Protein AF-A0A661ZAQ2-F1 (afdb_monomer)

Foldseek 3Di:
DDAPLADADPLLLVVLVVVPPDDLVVVLVVLCVQQQENHLDPDPVSSVSSSVPSVVPDDDDDRDDPVLQLPDDDDLVRLLVVLVVCVVVVDAFQEEEELAQQLNSNVLSNVVRHLNHAEYEAEHQRVNSLNNNSNSSSVSSSVDPRPHHHNYYHDNDDSVPDDCVVVCVVQVPGGYDYDYDDRDDDLVRSVVVVHPPHPPQDQPVPDDDPCSVVVD

Mean predicted aligned error: 7.52 Å

Radius of gyration: 20.19 Å; Cα contacts (8 Å, |Δi|>4): 307; chains: 1; bounding box: 63×41×48 Å

Nearest PDB structures (foldseek):
  2as0-assembly1_B  TM=7.185E-01  e=8.251E-03  Pyrococcus horikoshii
  5fhr-assembly1_B  TM=3.679E-01  e=6.938E-03  Rattus norvegicus
  7cvu-assembly1_A  TM=4.734E-01  e=3.495E-02  Niastella koreensis GR20-10
  6aw8-assembly1_A  TM=3.302E-01  e=1.470E-02  Nannospalax galili
  1kr5-assembly1_A  TM=4.399E-01  e=6.988E-02  Homo sapiens

pLDDT: mean 88.59, std 12.06, range [45.41, 98.62]

Structure (mmCIF, N/CA/C/O backbone):
data_AF-A0A661ZAQ2-F1
#
_entry.id   AF-A0A661ZAQ2-F1
#
loop_
_atom_site.group_PDB
_atom_site.id
_atom_site.type_symbol
_atom_site.label_atom_id
_atom_site.label_alt_id
_atom_site.label_comp_id
_atom_site.label_asym_id
_atom_site.label_entity_id
_atom_site.label_seq_id
_atom_site.pdbx_PDB_ins_code
_atom_site.Cartn_x
_atom_site.Cartn_y
_atom_site.Cartn_z
_atom_site.occupancy
_atom_site.B_iso_or_equiv
_atom_site.auth_seq_id
_atom_site.auth_comp_id
_atom_site.auth_asym_id
_atom_site.auth_atom_id
_atom_site.pdbx_PDB_model_num
ATOM 1 N N . MET A 1 1 ? 1.158 17.139 10.007 1.00 76.44 1 MET A N 1
ATOM 2 C CA . MET A 1 1 ? 1.841 16.496 11.151 1.00 76.44 1 MET A CA 1
ATOM 3 C C . MET A 1 1 ? 2.525 15.246 10.635 1.00 76.44 1 MET A C 1
ATOM 5 O O . MET A 1 1 ? 2.037 14.676 9.662 1.00 76.44 1 MET A O 1
ATOM 9 N N . LYS A 1 2 ? 3.618 14.832 11.275 1.00 80.38 2 LYS A N 1
ATOM 10 C CA . LYS A 1 2 ? 4.181 13.499 11.080 1.00 80.38 2 LYS A CA 1
ATOM 11 C C . LYS A 1 2 ? 4.133 12.692 12.367 1.00 80.38 2 LYS A C 1
ATOM 13 O O . LYS A 1 2 ? 4.267 13.265 13.445 1.00 80.38 2 LYS A O 1
ATOM 18 N N . VAL A 1 3 ? 3.956 11.387 12.222 1.00 84.19 3 VAL A N 1
ATOM 19 C CA . VAL A 1 3 ? 4.063 10.378 13.283 1.00 84.19 3 VAL A CA 1
ATOM 20 C C . VAL A 1 3 ? 4.838 9.210 12.681 1.00 84.19 3 VAL A C 1
ATOM 22 O O . VAL A 1 3 ? 4.570 8.859 11.535 1.00 84.19 3 VAL A O 1
ATOM 25 N N . PHE A 1 4 ? 5.819 8.650 13.394 1.00 86.50 4 PHE A N 1
ATOM 26 C CA . PHE A 1 4 ? 6.745 7.644 12.841 1.00 86.50 4 PHE A CA 1
ATOM 27 C C . PHE A 1 4 ? 7.460 8.091 11.555 1.00 86.50 4 PHE A C 1
ATOM 29 O O . PHE A 1 4 ? 7.595 7.312 10.615 1.00 86.50 4 PHE A O 1
ATOM 36 N N . GLU A 1 5 ? 7.824 9.375 11.467 1.00 86.50 5 GLU A N 1
ATOM 37 C CA . GLU A 1 5 ? 8.375 10.006 10.250 1.00 86.50 5 GLU A CA 1
ATOM 38 C C . GLU A 1 5 ? 7.428 9.996 9.028 1.00 86.50 5 GLU A C 1
ATOM 40 O O . GLU A 1 5 ? 7.776 10.531 7.976 1.00 86.50 5 GLU A O 1
ATOM 45 N N . ALA A 1 6 ? 6.205 9.483 9.178 1.00 86.62 6 ALA A N 1
ATOM 46 C CA . ALA A 1 6 ? 5.206 9.341 8.130 1.00 86.62 6 ALA A CA 1
ATOM 47 C C . ALA A 1 6 ? 4.173 10.470 8.161 1.00 86.62 6 ALA A C 1
ATOM 49 O O . ALA A 1 6 ? 3.774 10.953 9.227 1.00 86.62 6 ALA A O 1
ATOM 50 N N . ASN A 1 7 ? 3.696 10.877 6.985 1.00 87.56 7 ASN A N 1
ATOM 51 C CA . ASN A 1 7 ? 2.638 11.876 6.878 1.00 87.56 7 ASN A CA 1
ATOM 52 C C . ASN A 1 7 ? 1.291 11.295 7.328 1.00 87.56 7 ASN A C 1
ATOM 54 O O . ASN A 1 7 ? 0.879 10.222 6.890 1.00 87.56 7 ASN A O 1
ATOM 58 N N . ILE A 1 8 ? 0.575 12.037 8.175 1.00 89.25 8 ILE A N 1
ATOM 59 C CA . ILE A 1 8 ? -0.750 11.652 8.669 1.00 89.25 8 ILE A CA 1
ATOM 60 C C . ILE A 1 8 ? -1.771 12.759 8.385 1.00 89.25 8 ILE A C 1
ATOM 62 O O . ILE A 1 8 ? -1.519 13.949 8.592 1.00 89.25 8 ILE A O 1
ATOM 66 N N . THR A 1 9 ? -2.939 12.366 7.875 1.00 89.50 9 THR A N 1
ATOM 67 C CA . THR A 1 9 ? -4.029 13.291 7.521 1.00 89.50 9 THR A CA 1
ATOM 68 C C . THR A 1 9 ? -4.918 13.621 8.721 1.00 89.50 9 THR A C 1
ATOM 70 O O . THR A 1 9 ? -5.102 12.777 9.596 1.00 89.50 9 THR A O 1
ATOM 73 N N . ASN A 1 10 ? -5.563 14.792 8.716 1.00 88.50 10 ASN A N 1
ATOM 74 C CA . ASN A 1 10 ? -6.450 15.227 9.806 1.00 88.50 10 ASN A CA 1
ATOM 75 C C . ASN A 1 10 ? -7.601 14.250 10.095 1.00 88.50 10 ASN A C 1
ATOM 77 O O . ASN A 1 10 ? -7.897 13.995 11.252 1.00 88.50 10 ASN A O 1
ATOM 81 N N . SER A 1 11 ? -8.215 13.653 9.071 1.00 92.06 11 SER A N 1
ATOM 82 C CA . SER A 1 11 ? -9.264 12.628 9.231 1.00 92.06 11 SER A CA 1
ATOM 83 C C . SER A 1 11 ? -8.785 11.425 10.045 1.00 92.06 11 SER A C 1
ATOM 85 O O . SER A 1 11 ? -9.515 10.910 10.888 1.00 92.06 11 SER A O 1
ATOM 87 N N . VAL A 1 12 ? -7.548 10.992 9.804 1.00 94.94 12 VAL A N 1
ATOM 88 C CA . VAL A 1 12 ? -6.925 9.879 10.524 1.00 94.94 12 VAL A CA 1
ATOM 89 C C . VAL A 1 12 ? -6.541 10.297 11.943 1.00 94.94 12 VAL A C 1
ATOM 91 O O . VAL A 1 12 ? -6.784 9.537 12.875 1.00 94.94 12 VAL A O 1
ATOM 94 N N . ILE A 1 13 ? -6.024 11.516 12.129 1.00 92.56 13 ILE A N 1
ATOM 95 C CA . ILE A 1 13 ? -5.770 12.082 13.464 1.00 92.56 13 ILE A CA 1
ATOM 96 C C . ILE A 1 13 ? -7.060 12.068 14.294 1.00 92.56 13 ILE A C 1
ATOM 98 O O . ILE A 1 13 ? -7.099 11.443 15.350 1.00 92.56 13 ILE A O 1
ATOM 102 N N . THR A 1 14 ? -8.142 12.658 13.778 1.00 92.50 14 THR A N 1
ATOM 103 C CA . THR A 1 14 ? -9.443 12.712 14.460 1.00 92.50 14 THR A CA 1
ATOM 104 C C . THR A 1 14 ? -9.991 11.318 14.770 1.00 92.50 14 THR A C 1
ATOM 106 O O . THR A 1 14 ? -10.578 11.099 15.829 1.00 92.50 14 THR A O 1
ATOM 109 N N . PHE A 1 15 ? -9.786 10.339 13.882 1.00 95.50 15 PHE A N 1
ATOM 110 C CA . PHE A 1 15 ? -10.160 8.950 14.153 1.00 95.50 15 PHE A CA 1
ATOM 111 C C . PHE A 1 15 ? -9.447 8.385 15.392 1.00 95.50 15 PHE A C 1
ATOM 113 O O . PHE A 1 15 ? -10.092 7.756 16.239 1.00 95.50 15 PHE A O 1
ATOM 120 N N . PHE A 1 16 ? -8.138 8.614 15.513 1.00 95.06 16 PHE A N 1
ATOM 121 C CA . PHE A 1 16 ? -7.351 8.129 16.646 1.00 95.06 16 PHE A CA 1
ATOM 122 C C . PHE A 1 16 ? -7.619 8.911 17.933 1.00 95.06 16 PHE A C 1
ATOM 124 O O . PHE A 1 16 ? -7.694 8.303 18.998 1.00 95.06 16 PHE A O 1
ATOM 131 N N . GLU A 1 17 ? -7.871 10.218 17.852 1.00 91.69 17 GLU A N 1
ATOM 132 C CA . GLU A 1 17 ? -8.317 11.019 19.000 1.00 91.69 17 GLU A CA 1
ATOM 133 C C . GLU A 1 17 ? -9.625 10.483 19.592 1.00 91.69 17 GLU A C 1
ATOM 135 O O . GLU A 1 17 ? -9.730 10.309 20.805 1.00 91.69 17 GLU A O 1
ATOM 140 N N . ASN A 1 18 ? -10.579 10.122 18.731 1.00 91.44 18 ASN A N 1
ATOM 141 C CA . ASN A 1 18 ? -11.858 9.526 19.128 1.00 91.44 18 ASN A CA 1
ATOM 142 C C . ASN A 1 18 ? -11.750 8.058 19.573 1.00 91.44 18 ASN A C 1
ATOM 144 O O . ASN A 1 18 ? -12.745 7.462 19.985 1.00 91.44 18 ASN A O 1
ATOM 148 N N . SER A 1 19 ? -10.569 7.451 19.452 1.00 90.12 19 SER A N 1
ATOM 149 C CA . SER A 1 19 ? -10.314 6.054 19.818 1.00 90.12 19 SER A CA 1
ATOM 150 C C . SER A 1 19 ? -9.326 5.927 20.988 1.00 90.12 19 SER A C 1
ATOM 152 O O . SER A 1 19 ? -8.845 4.830 21.270 1.00 90.12 19 SER A O 1
ATOM 154 N N . LYS A 1 20 ? -9.032 7.032 21.691 1.00 87.62 20 LYS A N 1
ATOM 155 C CA . LYS A 1 20 ? -8.171 7.054 22.884 1.00 87.62 20 LYS A CA 1
ATOM 156 C C . LYS A 1 20 ? -8.690 6.109 23.976 1.00 87.62 20 LYS A C 1
ATOM 158 O O . LYS A 1 20 ? -9.889 6.027 24.225 1.00 87.62 20 LYS A O 1
ATOM 163 N N . GLY A 1 21 ? -7.766 5.412 24.641 1.00 87.44 21 GLY A N 1
ATOM 164 C CA . GLY A 1 21 ? -8.064 4.488 25.743 1.00 87.44 21 GLY A CA 1
ATOM 165 C C . GLY A 1 21 ? -8.575 3.106 25.319 1.00 87.44 21 GLY A C 1
ATOM 166 O O . GLY A 1 21 ? -8.826 2.268 26.182 1.00 87.44 21 GLY A O 1
ATOM 167 N N . GLN A 1 22 ? -8.725 2.841 24.017 1.00 91.50 22 GLN A N 1
ATOM 168 C CA . GLN A 1 22 ? -9.022 1.497 23.517 1.00 91.50 22 GLN A CA 1
ATOM 169 C C . GLN A 1 22 ? -7.760 0.625 23.535 1.00 91.50 22 GLN A C 1
ATOM 171 O O . GLN A 1 22 ? -6.667 1.115 23.254 1.00 91.50 22 GLN A O 1
ATOM 176 N N . SER A 1 23 ? -7.911 -0.670 23.833 1.00 94.31 23 SER A N 1
ATOM 177 C CA . SER A 1 23 ? -6.799 -1.618 23.712 1.00 94.31 23 SER A CA 1
ATOM 178 C C . SER A 1 23 ? -6.414 -1.823 22.246 1.00 94.31 23 SER A C 1
ATOM 180 O O . SER A 1 23 ? -7.235 -1.623 21.339 1.00 94.31 23 SER A O 1
ATOM 182 N N . ILE A 1 24 ? -5.177 -2.260 22.008 1.00 95.38 24 ILE A N 1
ATOM 183 C CA . ILE A 1 24 ? -4.678 -2.561 20.663 1.00 95.38 24 ILE A CA 1
ATOM 184 C C . ILE A 1 24 ? -5.561 -3.570 19.917 1.00 95.38 24 ILE A C 1
ATOM 186 O O . ILE A 1 24 ? -5.803 -3.400 18.722 1.00 95.38 24 ILE A O 1
ATOM 190 N N . GLU A 1 25 ? -6.104 -4.581 20.597 1.00 95.69 25 GLU A N 1
ATOM 191 C CA . GLU A 1 25 ? -6.960 -5.605 19.987 1.00 95.69 25 GLU A CA 1
ATOM 192 C C . GLU A 1 25 ? -8.281 -5.008 19.497 1.00 95.69 25 GLU A C 1
ATOM 194 O O . GLU A 1 25 ? -8.694 -5.243 18.358 1.00 95.69 25 GLU A O 1
ATOM 199 N N . ILE A 1 26 ? -8.925 -4.193 20.341 1.00 95.81 26 ILE A N 1
ATOM 200 C CA . ILE A 1 26 ? -10.181 -3.514 20.004 1.00 95.81 26 ILE A CA 1
ATOM 201 C C . ILE A 1 26 ? -9.951 -2.570 18.826 1.00 95.81 26 ILE A C 1
ATOM 203 O O . ILE A 1 26 ? -10.737 -2.556 17.875 1.00 95.81 26 ILE A O 1
ATOM 207 N N . LEU A 1 27 ? -8.862 -1.802 18.863 1.00 96.44 27 LEU A N 1
ATOM 208 C CA . LEU A 1 27 ? -8.567 -0.818 17.834 1.00 96.44 27 LEU A CA 1
ATOM 209 C C . LEU A 1 27 ? -8.196 -1.471 16.498 1.00 96.44 27 LEU A C 1
ATOM 211 O O . LEU A 1 27 ? -8.725 -1.061 15.466 1.00 96.44 27 LEU A O 1
ATOM 215 N N . ASN A 1 28 ? -7.372 -2.523 16.499 1.00 97.50 28 ASN A N 1
ATOM 216 C CA . ASN A 1 28 ? -7.078 -3.301 15.292 1.00 97.50 28 ASN A CA 1
ATOM 217 C C . ASN A 1 28 ? -8.355 -3.919 14.707 1.00 97.50 28 ASN A C 1
ATOM 219 O O . ASN A 1 28 ? -8.579 -3.819 13.503 1.00 97.50 28 ASN A O 1
ATOM 223 N N . SER A 1 29 ? -9.239 -4.481 15.541 1.00 97.19 29 SER A N 1
ATOM 224 C CA . SER A 1 29 ? -10.526 -5.014 15.076 1.00 97.19 29 SER A CA 1
ATOM 225 C C . SER A 1 29 ? -11.413 -3.924 14.465 1.00 97.19 29 SER A C 1
ATOM 227 O O . SER A 1 29 ? -12.033 -4.132 13.420 1.00 97.19 29 SER A O 1
ATOM 229 N N . LYS A 1 30 ? -11.462 -2.741 15.089 1.00 96.75 30 LYS A N 1
ATOM 230 C CA . LYS A 1 30 ? -12.219 -1.586 14.589 1.00 96.75 30 LYS A CA 1
ATOM 231 C C . LYS A 1 30 ? -11.673 -1.115 13.243 1.00 96.75 30 LYS A C 1
ATOM 233 O O . LYS A 1 30 ? -12.439 -0.971 12.295 1.00 96.75 30 LYS A O 1
ATOM 238 N N . ILE A 1 31 ? -10.361 -0.936 13.127 1.00 96.94 31 ILE A N 1
ATOM 239 C CA . ILE A 1 31 ? -9.706 -0.531 11.877 1.00 96.94 31 ILE A CA 1
ATOM 240 C C . ILE A 1 31 ? -9.932 -1.574 10.783 1.00 96.94 31 ILE A C 1
ATOM 242 O O . ILE A 1 31 ? -10.317 -1.207 9.673 1.00 96.94 31 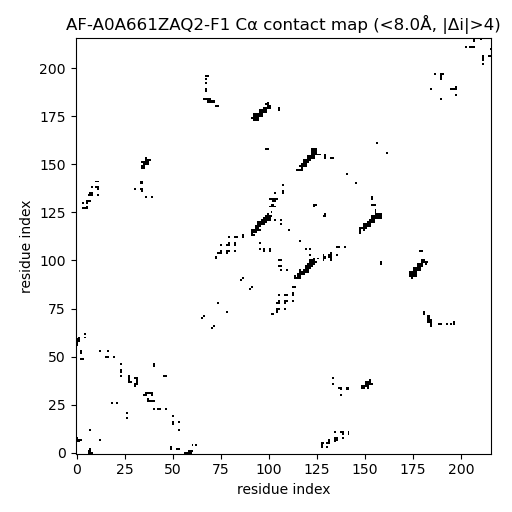ILE A O 1
ATOM 246 N N . LYS A 1 32 ? -9.802 -2.868 11.099 1.00 97.31 32 LYS A N 1
ATOM 247 C CA . LYS A 1 32 ? -10.098 -3.953 10.159 1.00 97.31 32 LYS A CA 1
ATOM 248 C C . LYS A 1 32 ? -11.519 -3.857 9.612 1.00 97.31 32 LYS A C 1
ATOM 250 O O . LYS A 1 32 ? -11.707 -4.016 8.414 1.00 97.31 32 LYS A O 1
ATOM 255 N N . SER A 1 33 ? -12.506 -3.545 10.454 1.00 95.88 33 SER A N 1
ATOM 256 C CA . SER A 1 33 ? -13.897 -3.368 10.008 1.00 95.88 33 SER A CA 1
ATOM 257 C C . SER A 1 33 ? -14.126 -2.121 9.141 1.00 95.88 33 SER A C 1
ATOM 259 O O . SER A 1 33 ? -15.096 -2.076 8.393 1.00 95.88 33 SER A O 1
ATOM 261 N N . ILE A 1 34 ? -13.244 -1.119 9.231 1.00 96.00 34 ILE A N 1
ATOM 262 C CA . ILE A 1 34 ? -13.342 0.138 8.476 1.00 96.00 34 ILE A CA 1
ATOM 263 C C . ILE A 1 34 ? -12.634 0.030 7.128 1.00 96.00 34 ILE A C 1
ATOM 265 O O . ILE A 1 34 ? -13.202 0.417 6.113 1.00 96.00 34 ILE A O 1
ATOM 269 N N . CYS A 1 35 ? -11.386 -0.444 7.118 1.00 96.31 35 CYS A N 1
ATOM 270 C CA . CYS A 1 35 ? -10.519 -0.384 5.940 1.00 96.31 35 CYS A CA 1
ATOM 271 C C . CYS A 1 35 ? -9.901 -1.725 5.536 1.00 96.31 35 CYS A C 1
ATOM 273 O O . CYS A 1 35 ? -9.125 -1.769 4.588 1.00 96.31 35 CYS A O 1
ATOM 275 N N . GLY A 1 36 ? -10.212 -2.814 6.243 1.00 97.00 36 GLY A N 1
ATOM 276 C CA . GLY A 1 36 ? -9.770 -4.153 5.861 1.00 97.00 36 GLY A CA 1
ATOM 277 C C . GLY A 1 36 ? -8.333 -4.504 6.243 1.00 97.00 36 GLY A C 1
ATOM 278 O O . GLY A 1 36 ? -7.915 -5.643 6.040 1.00 97.00 36 GLY A O 1
ATOM 279 N N . ILE A 1 37 ? -7.570 -3.574 6.831 1.00 98.12 37 ILE A N 1
ATOM 280 C CA . ILE A 1 37 ? -6.215 -3.855 7.329 1.00 98.12 37 ILE A CA 1
ATOM 281 C C . ILE A 1 37 ? -6.291 -4.857 8.482 1.00 98.12 37 ILE A C 1
ATOM 283 O O . ILE A 1 37 ? -6.896 -4.576 9.514 1.00 98.12 37 ILE A O 1
ATOM 287 N N . ASN A 1 38 ? -5.642 -6.011 8.321 1.00 96.94 38 ASN A N 1
ATOM 288 C CA . ASN A 1 38 ? -5.660 -7.084 9.318 1.00 96.94 38 ASN A CA 1
ATOM 289 C C . ASN A 1 38 ? -4.974 -6.706 10.637 1.00 96.94 38 ASN A C 1
ATOM 291 O O . ASN A 1 38 ? -5.517 -6.978 11.705 1.00 96.94 38 ASN A O 1
ATOM 295 N N . THR A 1 39 ? -3.797 -6.085 10.548 1.00 96.06 39 THR A N 1
ATOM 296 C CA . THR A 1 39 ? -2.978 -5.698 11.703 1.00 96.06 39 THR A CA 1
ATOM 297 C C . THR A 1 39 ? -2.440 -4.295 11.467 1.00 96.06 39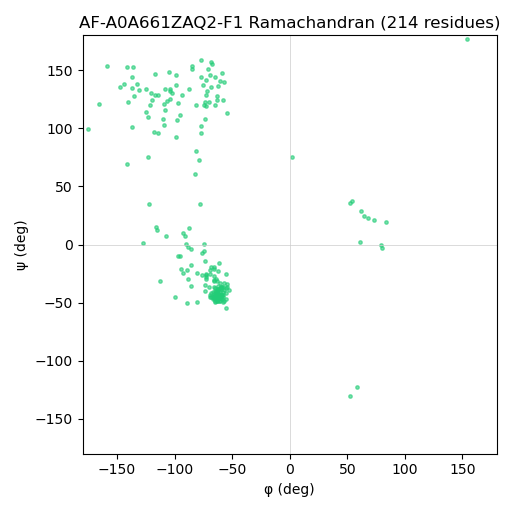 THR A C 1
ATOM 299 O O . THR A 1 39 ? -1.502 -4.095 10.690 1.00 96.06 39 THR A O 1
ATOM 302 N N . PHE A 1 40 ? -3.060 -3.300 12.101 1.00 97.56 40 PHE A N 1
ATOM 303 C CA . PHE A 1 40 ? -2.625 -1.915 11.966 1.00 97.56 40 PHE A CA 1
ATOM 304 C C . PHE A 1 40 ? -1.432 -1.634 12.880 1.00 97.56 40 PHE A C 1
ATOM 306 O O . PHE A 1 40 ? -0.402 -1.171 12.394 1.00 97.56 40 PHE A O 1
ATOM 313 N N . PHE A 1 41 ? -1.544 -2.006 14.155 1.00 97.31 41 PHE A N 1
ATOM 314 C CA . PHE A 1 41 ? -0.461 -1.984 15.139 1.00 97.31 41 PHE A CA 1
ATOM 315 C C . PHE A 1 41 ? -0.028 -3.414 15.464 1.00 97.31 41 PHE A C 1
ATOM 317 O O . PHE A 1 41 ? -0.871 -4.282 15.694 1.00 97.31 41 PHE A O 1
ATOM 324 N N . GLU A 1 42 ? 1.276 -3.654 15.484 1.00 95.12 42 GLU A N 1
ATOM 325 C CA . GLU A 1 42 ? 1.892 -4.923 15.878 1.00 95.12 42 GLU A CA 1
ATOM 326 C C . GLU A 1 42 ? 2.157 -4.969 17.386 1.00 95.12 42 GLU A C 1
ATOM 328 O O . GLU A 1 42 ? 2.119 -6.042 17.985 1.00 95.12 42 GLU A O 1
ATOM 333 N N . THR A 1 43 ? 2.404 -3.813 18.012 1.00 95.50 43 THR A N 1
ATOM 334 C CA . THR A 1 43 ? 2.710 -3.721 19.446 1.00 95.50 43 THR A CA 1
ATOM 335 C C . THR A 1 43 ? 1.964 -2.574 20.120 1.00 95.50 43 THR A C 1
ATOM 337 O O . THR A 1 43 ? 1.653 -1.562 19.490 1.00 95.50 43 THR A O 1
ATOM 340 N N . GLN A 1 44 ? 1.708 -2.705 21.427 1.00 94.00 44 GLN A N 1
ATOM 341 C CA . GLN A 1 44 ? 1.087 -1.638 22.222 1.00 94.00 44 GLN A CA 1
ATOM 342 C C . GLN A 1 44 ? 1.939 -0.357 22.218 1.00 94.00 44 GLN A C 1
ATOM 344 O O . GLN A 1 44 ? 1.391 0.738 22.174 1.00 94.00 44 GLN A O 1
ATOM 349 N N . SER A 1 45 ? 3.270 -0.494 22.159 1.00 93.69 45 SER A N 1
ATOM 350 C CA . SER A 1 45 ? 4.191 0.644 22.074 1.00 93.69 45 SER A CA 1
ATOM 351 C C . SER A 1 45 ? 3.953 1.506 20.833 1.00 93.69 45 SER A C 1
ATOM 353 O O . SER A 1 45 ? 4.046 2.725 20.926 1.00 93.69 45 SER A O 1
ATOM 355 N N . GLU A 1 46 ? 3.635 0.900 19.681 1.00 95.38 46 GLU A N 1
ATOM 356 C CA . GLU A 1 46 ? 3.297 1.664 18.472 1.00 95.38 46 GLU A CA 1
ATOM 357 C C . GLU A 1 46 ? 2.009 2.478 18.700 1.00 95.38 46 GLU A C 1
ATOM 359 O O . GLU A 1 46 ? 1.942 3.659 18.374 1.00 95.38 46 GLU A O 1
ATOM 364 N N . LEU A 1 47 ? 0.980 1.890 19.316 1.00 95.44 47 LEU A N 1
ATOM 365 C CA . LEU A 1 47 ? -0.249 2.626 19.622 1.00 95.44 47 LEU A CA 1
ATOM 366 C C . LEU A 1 47 ? 0.012 3.796 20.586 1.00 95.44 47 LEU A C 1
ATOM 368 O O . LEU A 1 47 ? -0.435 4.918 20.333 1.00 95.44 47 LEU A O 1
ATOM 372 N N . ASP A 1 48 ? 0.756 3.551 21.661 1.00 92.44 48 ASP A N 1
ATOM 373 C CA . ASP A 1 48 ? 1.050 4.560 22.677 1.00 92.44 48 ASP A CA 1
ATOM 374 C C . ASP A 1 48 ? 1.854 5.730 22.088 1.00 92.44 48 ASP A C 1
ATOM 376 O O . ASP A 1 48 ? 1.517 6.894 22.321 1.00 92.44 48 ASP A O 1
ATOM 380 N N . GLU A 1 49 ? 2.873 5.448 21.268 1.00 92.62 49 GLU A N 1
ATOM 381 C CA . GLU A 1 49 ? 3.658 6.475 20.573 1.00 92.62 49 GLU A CA 1
ATOM 382 C C . GLU A 1 49 ? 2.776 7.336 19.662 1.00 92.62 49 GLU A C 1
ATOM 384 O O . GLU A 1 49 ? 2.865 8.569 19.695 1.00 92.62 49 GLU A O 1
ATOM 389 N N . LEU A 1 50 ? 1.875 6.715 18.894 1.00 93.75 50 LEU A N 1
ATOM 390 C CA . LEU A 1 50 ? 0.971 7.443 18.008 1.00 93.75 50 LEU A CA 1
ATOM 391 C C . LEU A 1 50 ? 0.031 8.369 18.792 1.00 93.75 50 LEU A C 1
ATOM 393 O O . LEU A 1 50 ? -0.091 9.551 18.461 1.00 93.75 50 LEU A O 1
ATOM 397 N N . ILE A 1 51 ? -0.608 7.864 19.849 1.00 92.12 51 ILE A N 1
ATOM 398 C CA . ILE A 1 51 ? -1.544 8.649 20.667 1.00 92.12 51 ILE A CA 1
ATOM 399 C C . ILE A 1 51 ? -0.827 9.793 21.394 1.00 92.12 51 ILE A C 1
ATOM 401 O O . ILE A 1 51 ? -1.355 10.913 21.448 1.00 92.12 51 ILE A O 1
ATOM 405 N N . ASN A 1 52 ? 0.379 9.546 21.905 1.00 90.50 52 ASN A N 1
ATOM 406 C CA . ASN A 1 52 ? 1.203 10.570 22.544 1.00 90.50 52 ASN A CA 1
ATOM 407 C C . ASN A 1 52 ? 1.636 11.646 21.541 1.00 90.50 52 ASN A C 1
ATOM 409 O O . ASN A 1 52 ? 1.508 12.837 21.827 1.00 90.50 52 ASN A O 1
ATOM 413 N N . THR A 1 53 ? 2.074 11.252 20.343 1.00 90.06 53 THR A N 1
ATOM 414 C CA . THR A 1 53 ? 2.497 12.198 19.298 1.00 90.06 53 THR A CA 1
ATOM 415 C C . THR A 1 53 ? 1.337 13.073 18.830 1.00 90.06 53 THR A C 1
ATOM 417 O O . THR A 1 53 ? 1.499 14.287 18.703 1.00 90.06 53 THR A O 1
ATOM 420 N N . ILE A 1 54 ? 0.151 12.486 18.634 1.00 89.06 54 ILE A N 1
ATOM 421 C CA . ILE A 1 54 ? -1.065 13.234 18.286 1.00 89.06 54 ILE A CA 1
ATOM 422 C C . ILE A 1 54 ? -1.417 14.242 19.389 1.00 89.06 54 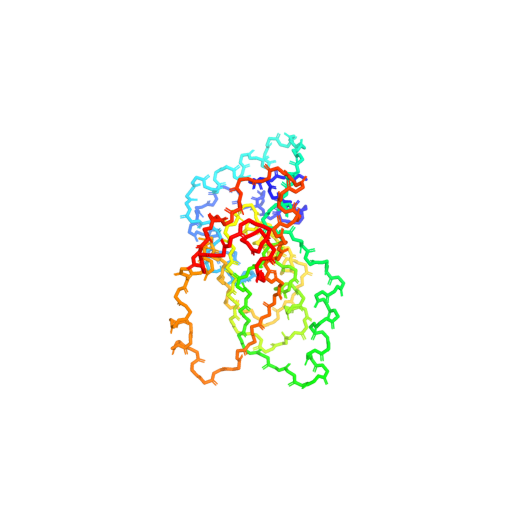ILE A C 1
ATOM 424 O O . ILE A 1 54 ? -1.735 15.392 19.095 1.00 89.06 54 ILE A O 1
ATOM 428 N N . SER A 1 55 ? -1.310 13.839 20.658 1.00 85.81 55 SER A N 1
ATOM 429 C CA . SER A 1 55 ? -1.691 14.681 21.801 1.00 85.81 55 SER A CA 1
ATOM 430 C C . SER A 1 55 ? -0.717 15.831 22.079 1.00 85.81 55 SER A C 1
ATOM 432 O O . SER A 1 55 ? -1.136 16.857 22.604 1.00 85.81 55 SER A O 1
ATOM 434 N N . ASN A 1 56 ? 0.557 15.689 21.706 1.00 81.56 56 ASN A N 1
ATOM 435 C CA . ASN A 1 56 ? 1.603 16.687 21.961 1.00 81.56 56 ASN A CA 1
ATOM 436 C C . ASN A 1 56 ? 1.806 17.689 20.808 1.00 81.56 56 ASN A C 1
ATOM 438 O O . ASN A 1 56 ? 2.778 18.439 20.832 1.00 81.56 56 ASN A O 1
ATOM 442 N N . SER A 1 57 ? 0.908 17.681 19.811 1.00 67.69 57 SER A N 1
ATOM 443 C CA . SER A 1 57 ? 0.809 18.563 18.635 1.00 67.69 57 SER A CA 1
ATOM 444 C C . SER A 1 57 ? 1.909 19.623 18.484 1.00 67.69 57 SER A C 1
ATOM 446 O O . SER A 1 57 ? 1.658 20.795 18.731 1.00 67.69 57 SER A O 1
ATOM 448 N N . ASN A 1 58 ? 3.111 19.209 18.074 1.00 54.56 58 ASN A N 1
ATOM 449 C CA . ASN A 1 58 ? 4.198 20.054 17.570 1.00 54.56 58 ASN A CA 1
ATOM 450 C C . ASN A 1 58 ? 5.329 19.131 17.120 1.00 54.56 58 ASN A C 1
ATOM 452 O O . ASN A 1 58 ? 6.067 18.657 17.967 1.00 54.56 58 ASN A O 1
ATOM 456 N N . ASN A 1 59 ? 5.452 18.851 15.819 1.00 53.19 59 ASN A N 1
ATOM 457 C CA . ASN A 1 59 ? 6.719 18.429 15.211 1.00 53.19 59 ASN A CA 1
ATOM 458 C C . ASN A 1 59 ? 6.632 18.537 13.682 1.00 53.19 59 ASN A C 1
ATOM 460 O O . ASN A 1 59 ? 5.787 17.909 13.036 1.00 53.19 59 ASN A O 1
ATOM 464 N N . VAL A 1 60 ? 7.522 19.349 13.109 1.00 45.41 60 VAL A N 1
ATOM 465 C CA . VAL A 1 60 ? 7.839 19.372 11.677 1.00 45.41 60 VAL A CA 1
ATOM 466 C C . VAL A 1 60 ? 9.246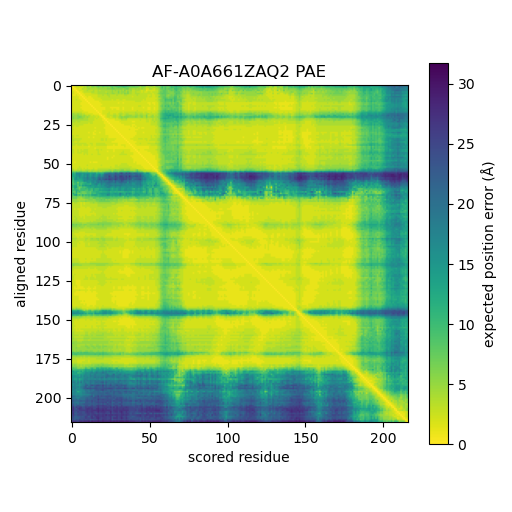 18.799 11.555 1.00 45.41 60 VAL A C 1
ATOM 468 O O . VAL A 1 60 ? 10.208 19.437 11.966 1.00 45.41 60 VAL A O 1
ATOM 471 N N . ILE A 1 61 ? 9.355 17.576 11.038 1.00 54.44 61 ILE A N 1
ATOM 472 C CA . ILE A 1 61 ? 10.628 16.904 10.749 1.00 54.44 61 ILE A CA 1
ATOM 473 C C . ILE A 1 61 ? 10.672 16.669 9.234 1.00 54.44 61 ILE A C 1
ATOM 475 O O . ILE A 1 61 ? 9.705 16.160 8.655 1.00 54.44 61 ILE A O 1
ATOM 479 N N . ASN A 1 62 ? 11.760 17.069 8.576 1.00 49.47 62 ASN A N 1
ATOM 480 C CA . ASN A 1 62 ? 11.950 16.863 7.134 1.00 49.47 62 ASN A CA 1
ATOM 481 C C . ASN A 1 62 ? 12.156 15.369 6.817 1.00 49.47 62 ASN A C 1
ATOM 483 O O . ASN A 1 62 ? 12.710 14.645 7.638 1.00 49.47 62 ASN A O 1
ATOM 487 N N . GLU A 1 63 ? 11.669 14.890 5.662 1.00 58.47 63 GLU A N 1
ATOM 488 C CA . GLU A 1 63 ? 11.985 13.519 5.203 1.00 58.47 63 GLU A CA 1
ATOM 489 C C . GLU A 1 63 ? 13.477 13.451 4.835 1.00 58.47 63 GLU A C 1
ATOM 491 O O . GLU A 1 63 ? 13.959 14.384 4.183 1.00 58.47 63 GLU A O 1
ATOM 496 N N . PRO A 1 64 ? 14.213 12.398 5.232 1.00 59.62 64 PRO A N 1
ATOM 497 C CA . PRO A 1 64 ? 15.563 12.180 4.725 1.00 59.62 64 PRO A CA 1
ATOM 498 C C . PRO A 1 64 ? 15.519 11.900 3.213 1.00 59.62 64 PRO A C 1
ATOM 500 O O . PRO A 1 64 ? 14.590 11.259 2.724 1.00 59.62 64 PRO A O 1
ATOM 503 N N . ASP A 1 65 ? 16.517 12.381 2.466 1.00 64.19 65 ASP A N 1
ATOM 504 C CA . ASP A 1 65 ? 16.670 12.051 1.043 1.00 64.19 65 ASP A CA 1
ATOM 505 C C . ASP A 1 65 ? 17.082 10.579 0.907 1.00 64.19 65 ASP A C 1
ATOM 507 O O . ASP A 1 65 ? 18.083 10.150 1.481 1.00 64.19 65 ASP A O 1
ATOM 511 N N . ARG A 1 66 ? 16.288 9.794 0.173 1.00 70.75 66 ARG A N 1
ATOM 512 C CA . ARG A 1 66 ? 16.489 8.349 -0.024 1.00 70.75 66 ARG A CA 1
ATOM 513 C C . ARG A 1 66 ? 16.772 7.981 -1.478 1.00 70.75 66 ARG A C 1
ATOM 515 O O . ARG A 1 66 ? 16.743 6.801 -1.828 1.00 70.75 66 ARG A O 1
ATOM 522 N N . ALA A 1 67 ? 17.106 8.960 -2.325 1.00 66.31 67 ALA A N 1
ATOM 523 C CA . ALA A 1 67 ? 17.422 8.735 -3.737 1.00 66.31 67 ALA A CA 1
ATOM 524 C C . ALA A 1 67 ? 18.548 7.702 -3.957 1.00 66.31 67 ALA A C 1
ATOM 526 O O . ALA A 1 67 ? 18.586 7.039 -4.994 1.00 66.31 67 ALA A O 1
ATOM 527 N N . GLU A 1 68 ? 19.444 7.523 -2.980 1.00 64.88 68 GLU A N 1
ATOM 528 C CA . GLU A 1 68 ? 20.492 6.496 -3.009 1.00 64.88 68 GLU A CA 1
ATOM 529 C C . GLU A 1 68 ? 19.968 5.050 -2.963 1.00 64.88 68 GLU A C 1
ATOM 531 O O . GLU A 1 68 ? 20.639 4.133 -3.426 1.00 64.88 68 GLU A O 1
ATOM 536 N N . TYR A 1 69 ? 18.746 4.824 -2.482 1.00 66.06 69 TYR A N 1
ATOM 537 C CA . TYR A 1 69 ? 18.101 3.509 -2.514 1.00 66.06 69 TYR A CA 1
ATOM 538 C C . TYR A 1 69 ? 17.264 3.302 -3.785 1.00 66.06 69 TYR A C 1
ATOM 540 O O . TYR A 1 69 ? 16.549 2.310 -3.897 1.00 66.06 69 TYR A O 1
ATOM 548 N N . GLY A 1 70 ? 17.331 4.230 -4.752 1.00 60.31 70 GLY A N 1
ATOM 549 C CA . GLY A 1 70 ? 16.457 4.220 -5.931 1.00 60.31 70 GLY A CA 1
ATOM 550 C C . GLY A 1 70 ? 14.996 4.511 -5.591 1.00 60.31 70 GLY A C 1
ATOM 551 O O . GLY A 1 70 ? 14.100 4.119 -6.338 1.00 60.31 70 GLY A O 1
ATOM 552 N N . ASP A 1 71 ? 14.773 5.171 -4.455 1.00 72.31 71 ASP A N 1
ATOM 553 C CA . ASP A 1 71 ? 13.474 5.475 -3.868 1.00 72.31 71 ASP A CA 1
ATOM 554 C C . ASP A 1 71 ? 12.819 6.680 -4.570 1.00 72.31 71 ASP A C 1
ATOM 556 O O . ASP A 1 71 ? 12.785 7.806 -4.071 1.00 72.31 71 ASP A O 1
ATOM 560 N N . PHE A 1 72 ? 12.348 6.449 -5.797 1.00 78.75 72 PHE A N 1
ATOM 561 C CA . PHE A 1 72 ? 11.598 7.429 -6.580 1.00 78.75 72 PHE A CA 1
ATOM 562 C C . PHE A 1 72 ? 10.103 7.141 -6.465 1.00 78.75 72 PHE A C 1
ATOM 564 O O . PHE A 1 72 ? 9.539 6.352 -7.228 1.00 78.75 72 PHE A O 1
ATOM 571 N N . GLN A 1 73 ? 9.460 7.792 -5.496 1.00 86.12 73 GLN A N 1
ATOM 572 C CA . GLN A 1 73 ? 8.039 7.599 -5.230 1.00 86.12 73 GLN A CA 1
ATOM 573 C C . GLN A 1 73 ? 7.179 7.915 -6.463 1.00 86.12 73 GLN A C 1
ATOM 575 O O . GLN A 1 73 ? 7.218 9.017 -7.017 1.00 86.12 73 GLN A O 1
ATOM 580 N N . THR A 1 74 ? 6.364 6.939 -6.872 1.00 87.69 74 THR A N 1
ATOM 581 C CA . THR A 1 74 ? 5.385 7.097 -7.954 1.00 87.69 74 THR A CA 1
ATOM 582 C C . THR A 1 74 ? 4.361 8.140 -7.547 1.00 87.69 74 THR A C 1
ATOM 584 O O . THR A 1 74 ? 3.723 7.992 -6.510 1.00 87.69 74 THR A O 1
ATOM 587 N N . ASN A 1 75 ? 4.167 9.189 -8.345 1.00 92.12 75 ASN A N 1
ATOM 588 C CA . ASN A 1 75 ? 3.112 10.162 -8.066 1.00 92.12 75 ASN A CA 1
ATOM 589 C C . ASN A 1 75 ? 1.718 9.559 -8.318 1.00 92.12 75 ASN A C 1
ATOM 591 O O . ASN A 1 75 ? 1.561 8.701 -9.186 1.00 92.12 75 ASN A O 1
ATOM 595 N N . ILE A 1 76 ? 0.709 10.048 -7.589 1.00 93.69 76 ILE A N 1
ATOM 596 C CA . ILE A 1 76 ? -0.652 9.495 -7.647 1.00 93.69 76 ILE A CA 1
ATOM 597 C C . ILE A 1 76 ? -1.268 9.561 -9.056 1.00 93.69 76 ILE A C 1
ATOM 599 O O . ILE A 1 76 ? -1.897 8.608 -9.497 1.00 93.69 76 ILE A O 1
ATOM 603 N N . ASN A 1 77 ? -0.999 10.626 -9.821 1.00 96.81 77 ASN A N 1
ATOM 604 C CA . ASN A 1 77 ? -1.529 10.765 -11.181 1.00 96.81 77 ASN A CA 1
ATOM 605 C C . ASN A 1 77 ? -1.021 9.649 -12.108 1.00 96.81 77 ASN A C 1
ATOM 607 O O . ASN A 1 77 ? -1.755 9.157 -12.963 1.00 96.81 77 ASN A O 1
ATOM 611 N N . LEU A 1 78 ? 0.247 9.251 -11.967 1.00 96.44 78 LEU A N 1
ATOM 612 C CA . LEU A 1 78 ? 0.825 8.166 -12.749 1.00 96.44 78 LEU A CA 1
ATOM 613 C C . LEU A 1 78 ? 0.214 6.821 -12.348 1.00 96.44 78 LEU A C 1
ATOM 615 O O . LEU A 1 78 ? -0.163 6.052 -13.232 1.00 96.44 78 LEU A O 1
ATOM 619 N N . SER A 1 79 ? 0.079 6.541 -11.050 1.00 97.69 79 SER A N 1
ATOM 620 C CA . SER A 1 79 ? -0.528 5.287 -10.592 1.00 97.69 79 SER A CA 1
ATOM 621 C C . SER A 1 79 ? -2.008 5.181 -10.978 1.00 97.69 79 SER A C 1
ATOM 623 O O . SER A 1 79 ? -2.430 4.111 -11.425 1.00 97.69 79 SER A O 1
ATOM 625 N N . ASP A 1 80 ? -2.761 6.284 -10.929 1.00 98.06 80 ASP A N 1
ATOM 626 C CA . ASP A 1 80 ? -4.148 6.364 -11.403 1.00 98.06 80 ASP A CA 1
ATOM 627 C C . ASP A 1 80 ? -4.239 6.065 -12.903 1.00 98.06 80 ASP A C 1
ATOM 629 O O . ASP A 1 80 ? -5.042 5.237 -13.339 1.00 98.06 80 ASP A O 1
ATOM 633 N N . ASN A 1 81 ? -3.384 6.696 -13.713 1.00 98.25 81 ASN A N 1
ATOM 634 C CA . ASN A 1 81 ? -3.356 6.480 -15.160 1.00 98.25 81 ASN A CA 1
ATOM 635 C C . ASN A 1 81 ? -3.040 5.024 -15.522 1.00 98.25 81 ASN A C 1
ATOM 637 O O . ASN A 1 81 ? -3.673 4.462 -16.417 1.00 98.25 81 ASN A O 1
ATOM 641 N N . VAL A 1 82 ? -2.096 4.394 -14.817 1.00 98.06 82 VAL A N 1
ATOM 642 C CA . VAL A 1 82 ? -1.758 2.978 -15.024 1.00 98.06 82 VAL A CA 1
ATOM 643 C C . VAL A 1 82 ? -2.930 2.075 -14.638 1.00 98.06 82 VAL A C 1
ATOM 645 O O . VAL A 1 82 ? -3.295 1.193 -15.416 1.00 98.06 82 VAL A O 1
ATOM 648 N N . CYS A 1 83 ? -3.565 2.299 -13.483 1.00 98.12 83 CYS A N 1
ATOM 649 C CA . CYS A 1 83 ? -4.718 1.496 -13.066 1.00 98.12 83 CYS A CA 1
ATOM 650 C C . CYS A 1 83 ? -5.885 1.639 -14.055 1.00 98.12 83 CYS A C 1
ATOM 652 O O . CYS A 1 83 ? -6.472 0.635 -14.463 1.00 98.12 83 CYS A O 1
ATOM 654 N N . ASN A 1 84 ? -6.175 2.860 -14.512 1.00 98.12 84 ASN A N 1
ATOM 655 C CA . ASN A 1 84 ? -7.212 3.121 -15.511 1.00 98.12 84 ASN A CA 1
ATOM 656 C C . ASN A 1 84 ? -6.912 2.451 -16.858 1.00 98.12 84 ASN A C 1
ATOM 658 O O . ASN A 1 84 ? -7.810 1.869 -17.46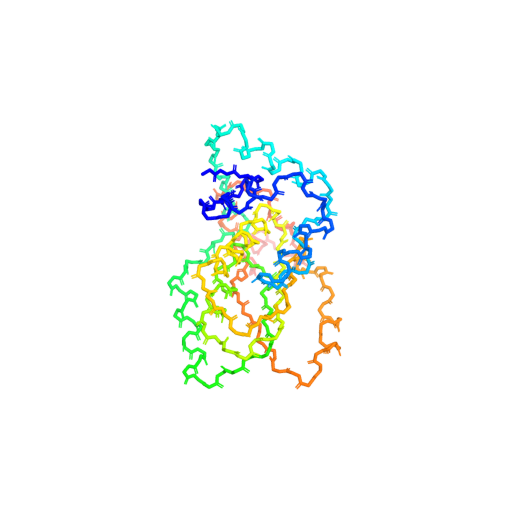7 1.00 98.12 84 ASN A O 1
ATOM 662 N N . LEU A 1 85 ? -5.654 2.470 -17.309 1.00 98.19 85 LEU A N 1
ATOM 663 C CA . LEU A 1 85 ? -5.236 1.745 -18.510 1.00 98.19 85 LEU A CA 1
ATOM 664 C C . LEU A 1 85 ? -5.512 0.240 -18.373 1.00 98.19 85 LEU A C 1
ATOM 666 O O . LEU A 1 85 ? -6.098 -0.357 -19.276 1.00 98.19 85 LEU A O 1
ATOM 670 N N . LEU A 1 86 ? -5.149 -0.362 -17.237 1.00 97.94 86 LEU A N 1
ATOM 671 C CA . LEU A 1 86 ? -5.388 -1.784 -16.966 1.00 97.94 86 LEU A CA 1
ATOM 672 C C . LEU A 1 86 ? -6.887 -2.113 -16.900 1.00 97.94 86 LEU A C 1
ATOM 674 O O . LEU A 1 86 ? -7.318 -3.128 -17.455 1.00 97.94 86 LEU A O 1
ATOM 678 N N . LYS A 1 87 ? -7.700 -1.249 -16.279 1.00 97.31 87 LYS A N 1
ATOM 679 C CA . LYS A 1 87 ? -9.166 -1.386 -16.260 1.00 97.31 87 LYS A CA 1
ATOM 680 C C . LYS A 1 87 ? -9.747 -1.360 -17.674 1.00 97.31 87 LYS A C 1
ATOM 682 O O . LYS A 1 87 ? -10.558 -2.221 -18.006 1.00 97.31 87 LYS A O 1
ATOM 687 N N . ASN A 1 88 ? -9.277 -0.450 -18.528 1.00 97.44 88 ASN A N 1
ATOM 688 C CA . ASN A 1 88 ? -9.701 -0.353 -19.931 1.00 97.44 88 ASN A CA 1
ATOM 689 C C . ASN A 1 88 ? -9.290 -1.572 -20.776 1.00 97.44 88 ASN A C 1
ATOM 691 O O . ASN A 1 88 ? -9.892 -1.839 -21.812 1.00 97.44 88 ASN A O 1
ATOM 695 N N . GLN A 1 89 ? -8.304 -2.345 -20.319 1.00 96.56 89 GLN A N 1
ATOM 696 C CA . GLN A 1 89 ? -7.922 -3.639 -20.893 1.00 96.56 89 GLN A CA 1
ATOM 697 C C . GLN A 1 89 ? -8.729 -4.817 -20.312 1.00 96.56 89 GLN A C 1
ATOM 699 O O . GLN A 1 89 ? -8.364 -5.974 -20.510 1.00 96.56 89 GLN A O 1
ATOM 704 N N . ASN A 1 90 ? -9.837 -4.542 -19.612 1.00 95.44 90 ASN A N 1
ATOM 705 C CA . ASN A 1 90 ? -10.689 -5.522 -18.930 1.00 95.44 90 ASN A CA 1
ATOM 706 C C . ASN A 1 90 ? -9.968 -6.308 -17.817 1.00 95.44 90 ASN A C 1
ATOM 708 O O . ASN A 1 90 ? -10.330 -7.449 -17.512 1.00 95.44 90 ASN A O 1
ATOM 712 N N . THR A 1 91 ? -8.956 -5.709 -17.181 1.00 96.38 91 THR A N 1
ATOM 713 C CA . THR A 1 91 ? -8.304 -6.307 -16.008 1.00 96.38 91 THR A CA 1
ATOM 714 C C . THR A 1 91 ? -9.238 -6.211 -14.802 1.00 96.38 91 THR A C 1
ATOM 716 O O . THR A 1 91 ? -9.599 -5.119 -14.369 1.00 96.38 91 THR A O 1
ATOM 719 N N . THR A 1 92 ? -9.616 -7.360 -14.240 1.00 96.38 92 THR A N 1
ATOM 720 C CA . THR A 1 92 ? -10.484 -7.467 -13.053 1.00 96.38 92 THR A CA 1
ATOM 721 C C . THR A 1 92 ? -9.766 -8.271 -11.963 1.00 96.38 92 THR A C 1
ATOM 723 O O . THR A 1 92 ? -10.030 -9.470 -11.810 1.00 96.38 92 THR A O 1
ATOM 726 N N . PRO A 1 93 ? -8.775 -7.683 -11.274 1.00 97.31 93 PRO A N 1
ATOM 727 C CA . PRO A 1 93 ? -7.987 -8.415 -10.300 1.00 97.31 93 PRO A CA 1
ATOM 728 C C . PRO A 1 93 ? -8.814 -8.691 -9.045 1.00 97.31 93 PRO A C 1
ATOM 730 O O . PRO A 1 93 ? -9.584 -7.850 -8.579 1.00 97.31 93 PRO A O 1
ATOM 733 N N . GLU A 1 94 ? -8.634 -9.875 -8.479 1.00 98.00 94 GLU A N 1
ATOM 734 C CA . GLU A 1 94 ? -9.145 -10.209 -7.150 1.00 98.00 94 GLU A CA 1
ATOM 735 C C . GLU A 1 94 ? -8.083 -9.978 -6.078 1.00 98.00 94 GLU A C 1
ATOM 737 O O . GLU A 1 94 ? -8.403 -9.848 -4.896 1.00 98.00 94 GLU A O 1
ATOM 742 N N . ILE A 1 95 ? -6.813 -9.951 -6.482 1.00 98.31 95 ILE A N 1
ATOM 743 C CA . ILE A 1 95 ? -5.673 -9.821 -5.587 1.00 98.31 95 ILE A CA 1
ATOM 744 C C . ILE A 1 95 ? -4.713 -8.802 -6.170 1.00 98.31 95 ILE A C 1
ATOM 746 O O . ILE A 1 95 ? -4.298 -8.932 -7.322 1.00 98.31 95 ILE A O 1
ATOM 750 N N . ILE A 1 96 ? -4.340 -7.826 -5.351 1.00 98.31 96 ILE A N 1
ATOM 751 C CA . ILE A 1 96 ? -3.273 -6.876 -5.652 1.00 98.31 96 ILE A CA 1
ATOM 752 C C . ILE A 1 96 ? -2.040 -7.260 -4.842 1.00 98.31 96 ILE A C 1
ATOM 754 O O . ILE A 1 96 ? -2.129 -7.488 -3.634 1.00 98.31 96 ILE A O 1
ATOM 758 N N . ILE A 1 97 ? -0.888 -7.314 -5.501 1.00 98.44 97 ILE A N 1
ATOM 759 C CA . ILE A 1 97 ? 0.415 -7.425 -4.847 1.00 98.44 97 ILE A CA 1
ATOM 760 C C . ILE A 1 97 ? 1.250 -6.224 -5.279 1.00 98.44 97 ILE A C 1
ATOM 762 O O . ILE A 1 97 ? 1.517 -6.065 -6.469 1.00 98.44 97 ILE A O 1
ATOM 766 N N . GLU A 1 98 ? 1.681 -5.415 -4.314 1.00 97.88 98 GLU A N 1
ATOM 767 C CA . GLU A 1 98 ? 2.643 -4.332 -4.504 1.00 97.88 98 GLU A CA 1
ATOM 768 C C . GLU A 1 98 ? 3.938 -4.657 -3.734 1.00 97.88 98 GLU A C 1
ATOM 770 O O . GLU A 1 98 ? 4.007 -4.435 -2.523 1.00 97.88 98 GLU A O 1
ATOM 775 N N . PRO A 1 99 ? 4.960 -5.237 -4.399 1.00 96.06 99 PRO A N 1
ATOM 776 C CA . PRO A 1 99 ? 6.154 -5.765 -3.728 1.00 96.06 99 PRO A CA 1
ATOM 777 C C . PRO A 1 99 ? 7.074 -4.709 -3.095 1.00 96.06 99 PRO A C 1
ATOM 779 O O . PRO A 1 99 ? 7.911 -5.058 -2.271 1.00 96.06 99 PRO A O 1
ATOM 782 N N . THR A 1 100 ? 6.959 -3.449 -3.508 1.00 94.44 100 THR A N 1
ATOM 783 C CA . THR A 1 100 ? 7.759 -2.314 -3.019 1.00 94.44 100 THR A CA 1
ATOM 784 C C . THR A 1 100 ? 6.848 -1.098 -2.920 1.00 94.44 100 THR A C 1
ATOM 786 O O . THR A 1 100 ? 6.891 -0.206 -3.770 1.00 94.44 100 THR A O 1
ATOM 789 N N . CYS A 1 101 ? 5.914 -1.134 -1.968 1.00 96.06 101 CYS A N 1
ATOM 790 C CA . CYS A 1 101 ? 4.742 -0.267 -2.029 1.00 96.06 101 CYS A CA 1
ATOM 791 C C . CYS A 1 101 ? 5.003 1.203 -1.716 1.00 96.06 101 CYS A C 1
ATOM 793 O O . CYS A 1 101 ? 4.157 2.039 -2.036 1.00 96.06 101 CYS A O 1
ATOM 795 N N . GLY A 1 102 ? 6.156 1.554 -1.141 1.00 94.88 102 GLY A N 1
ATOM 796 C CA . GLY A 1 102 ? 6.485 2.936 -0.824 1.00 94.88 102 GLY A CA 1
ATOM 797 C C . GLY A 1 102 ? 5.364 3.587 -0.018 1.00 94.88 102 GLY A C 1
ATOM 798 O O . GLY A 1 102 ? 4.832 3.001 0.924 1.00 94.88 102 GLY A O 1
ATOM 799 N N . LYS A 1 103 ? 4.938 4.776 -0.447 1.00 94.50 103 LYS A N 1
ATOM 800 C CA . LYS A 1 103 ? 3.820 5.525 0.154 1.00 94.50 103 LYS A CA 1
ATOM 801 C C . LYS A 1 103 ? 2.425 4.959 -0.176 1.00 94.50 103 LYS A C 1
ATOM 803 O O . LYS A 1 103 ? 1.421 5.522 0.255 1.00 94.50 103 LYS A O 1
ATOM 808 N N . GLY A 1 104 ? 2.341 3.872 -0.945 1.00 96.94 104 GLY A N 1
ATOM 809 C CA . GLY A 1 104 ? 1.109 3.123 -1.202 1.00 96.94 104 GLY A CA 1
ATOM 810 C C . GLY A 1 104 ? 0.230 3.683 -2.321 1.00 96.94 104 GLY A C 1
ATOM 811 O O . GLY A 1 104 ? -0.961 3.376 -2.375 1.00 96.94 104 GLY A O 1
ATOM 812 N N . ASN A 1 105 ? 0.775 4.510 -3.220 1.00 97.56 105 ASN A N 1
ATOM 813 C CA . ASN A 1 105 ? -0.024 5.169 -4.260 1.00 97.56 105 ASN A CA 1
ATOM 814 C C . ASN A 1 105 ? -0.686 4.174 -5.229 1.00 97.56 105 ASN A C 1
ATOM 816 O O . ASN A 1 105 ? -1.852 4.374 -5.578 1.00 97.56 105 ASN A O 1
ATOM 820 N N . PHE A 1 106 ? -0.023 3.075 -5.613 1.00 98.25 106 PHE A N 1
ATOM 821 C CA . PHE A 1 106 ? -0.668 2.048 -6.441 1.00 98.25 106 PHE A CA 1
ATOM 822 C C . PHE A 1 106 ? -1.745 1.271 -5.685 1.00 98.25 106 PHE A C 1
ATOM 824 O O . PHE A 1 106 ? -2.779 0.979 -6.286 1.00 98.25 106 PHE A O 1
ATOM 831 N N . ILE A 1 107 ? -1.569 0.976 -4.392 1.00 98.38 107 ILE A N 1
ATOM 832 C CA . ILE A 1 107 ? -2.645 0.404 -3.564 1.00 98.38 107 ILE A CA 1
ATOM 833 C C . ILE A 1 107 ? -3.879 1.319 -3.562 1.00 98.38 107 ILE A C 1
ATOM 835 O O . ILE A 1 107 ? -4.984 0.840 -3.823 1.00 98.38 107 ILE A O 1
ATOM 839 N N . ILE A 1 108 ? -3.712 2.625 -3.325 1.00 97.94 108 ILE A N 1
ATOM 840 C CA . ILE A 1 108 ? -4.835 3.580 -3.326 1.00 97.94 108 ILE A CA 1
ATOM 841 C C . ILE A 1 108 ? -5.492 3.672 -4.707 1.00 97.94 108 ILE A C 1
ATOM 843 O O . ILE A 1 108 ? -6.714 3.549 -4.808 1.00 97.94 108 ILE A O 1
ATOM 847 N N . SER A 1 109 ? -4.691 3.794 -5.768 1.00 98.12 109 SER A N 1
ATOM 848 C CA . SER A 1 109 ? -5.192 3.850 -7.151 1.00 98.12 109 SER A CA 1
ATOM 849 C C . SER A 1 109 ? -5.951 2.569 -7.521 1.00 98.12 109 SER A C 1
ATOM 851 O O . SER A 1 109 ? -6.997 2.609 -8.170 1.00 98.12 109 SER A O 1
ATOM 853 N N . SER A 1 110 ? -5.467 1.410 -7.058 1.00 97.75 110 SER A N 1
ATOM 854 C CA . SER A 1 110 ? -6.114 0.113 -7.275 1.00 97.75 110 SER A CA 1
ATOM 855 C C . SER A 1 110 ? -7.466 0.036 -6.568 1.00 97.75 110 SER A C 1
ATOM 857 O O . SER A 1 110 ? -8.447 -0.365 -7.193 1.00 97.75 110 SER A O 1
ATOM 859 N N . LEU A 1 111 ? -7.537 0.467 -5.303 1.00 97.00 111 LEU A N 1
ATOM 860 C CA . LEU A 1 111 ? -8.781 0.542 -4.524 1.00 97.00 111 LEU A CA 1
ATOM 861 C C . LEU A 1 111 ? -9.823 1.465 -5.174 1.00 97.00 111 LEU A C 1
ATOM 863 O O . LEU A 1 111 ? -11.014 1.172 -5.133 1.00 97.00 111 LEU A O 1
ATOM 867 N N . GLN A 1 112 ? -9.385 2.565 -5.790 1.00 95.75 112 GLN A N 1
ATOM 868 C CA . GLN A 1 112 ? -10.257 3.492 -6.521 1.00 95.75 112 GLN A CA 1
ATOM 869 C C . GLN A 1 112 ? -10.758 2.928 -7.855 1.00 95.75 112 GLN A C 1
ATOM 871 O O . GLN A 1 112 ? -11.820 3.325 -8.333 1.00 95.75 112 GLN A O 1
ATOM 876 N N . THR A 1 113 ? -9.994 2.026 -8.469 1.00 96.50 113 THR A N 1
ATOM 877 C CA . THR A 1 113 ? -10.210 1.612 -9.858 1.00 96.50 113 THR A CA 1
ATOM 878 C C . THR A 1 113 ? -10.956 0.284 -9.972 1.00 96.50 113 THR A C 1
ATOM 880 O O . THR A 1 113 ? -11.872 0.162 -10.796 1.00 96.50 113 THR A O 1
ATOM 883 N N . PHE A 1 114 ? -10.563 -0.719 -9.182 1.00 96.12 114 PHE A N 1
ATOM 884 C CA . PHE A 1 114 ? -11.023 -2.099 -9.330 1.00 96.12 114 PHE A CA 1
ATOM 885 C C . PHE A 1 114 ? -12.015 -2.487 -8.232 1.00 96.12 114 PHE A C 1
ATOM 887 O O . PHE A 1 114 ? -11.703 -2.474 -7.046 1.00 96.12 114 PHE A O 1
ATOM 894 N N . GLU A 1 115 ? -13.201 -2.930 -8.640 1.00 93.44 115 GLU A N 1
ATOM 895 C CA . GLU A 1 115 ? -14.290 -3.282 -7.719 1.00 93.44 115 GLU A CA 1
ATOM 896 C C . GLU A 1 115 ? -14.204 -4.727 -7.205 1.00 93.44 115 GLU A C 1
ATOM 898 O O . GLU A 1 115 ? -14.827 -5.074 -6.204 1.00 93.44 115 GLU A O 1
ATOM 903 N N . THR A 1 116 ? -13.428 -5.588 -7.872 1.00 95.62 116 THR A N 1
ATOM 904 C CA . THR A 1 116 ? -13.357 -7.034 -7.597 1.00 95.62 116 THR A CA 1
ATOM 905 C C . THR A 1 116 ? -12.291 -7.428 -6.579 1.00 95.62 116 THR A C 1
ATOM 907 O O . THR A 1 116 ? -12.137 -8.619 -6.302 1.00 95.62 116 THR A O 1
ATOM 910 N N . ILE A 1 117 ? -11.543 -6.463 -6.034 1.00 97.12 117 ILE A N 1
ATOM 911 C CA . ILE A 1 117 ? -10.439 -6.740 -5.112 1.00 97.12 117 ILE A CA 1
ATOM 912 C C . ILE A 1 117 ? -10.989 -7.397 -3.843 1.00 97.12 117 ILE A C 1
ATOM 914 O O . ILE A 1 117 ? -11.901 -6.887 -3.197 1.00 97.12 117 ILE A O 1
ATOM 918 N N . LYS A 1 118 ? -10.397 -8.533 -3.479 1.00 97.25 118 LYS A N 1
ATOM 919 C CA . LYS A 1 118 ? -10.660 -9.280 -2.245 1.00 97.25 118 LYS A CA 1
ATOM 920 C C . LYS A 1 118 ? -9.460 -9.256 -1.307 1.00 97.25 118 LYS A C 1
ATOM 922 O O . LYS A 1 118 ? -9.650 -9.291 -0.097 1.00 97.25 118 LYS A O 1
ATOM 927 N N . PHE A 1 119 ? -8.243 -9.195 -1.851 1.00 98.31 119 PHE A N 1
ATOM 928 C CA . PHE A 1 119 ? -7.011 -9.182 -1.066 1.00 98.31 119 PHE A CA 1
ATOM 929 C C . PHE A 1 119 ? -6.005 -8.165 -1.602 1.00 98.31 119 PHE A C 1
ATOM 931 O O . PHE A 1 119 ? -5.862 -7.996 -2.814 1.00 98.31 119 PHE A O 1
ATOM 938 N N . ILE A 1 120 ? -5.267 -7.530 -0.695 1.00 98.56 120 ILE A N 1
ATOM 939 C CA . ILE A 1 120 ? -4.138 -6.656 -1.021 1.00 98.56 120 ILE A CA 1
ATOM 940 C C . ILE A 1 120 ? -2.935 -7.049 -0.167 1.00 98.56 120 ILE A C 1
ATOM 942 O O . ILE A 1 120 ? -3.049 -7.198 1.052 1.00 98.56 120 ILE A O 1
ATOM 946 N N . TYR A 1 121 ? -1.781 -7.175 -0.816 1.00 98.62 121 TYR A N 1
ATOM 947 C CA . TYR A 1 121 ? -0.488 -7.442 -0.196 1.00 98.62 121 TYR A CA 1
ATOM 948 C C . TYR A 1 121 ? 0.499 -6.338 -0.571 1.00 98.62 121 TYR A C 1
ATOM 950 O O . TYR A 1 121 ? 0.918 -6.258 -1.722 1.00 98.62 121 TYR A O 1
ATOM 958 N N . GLY A 1 122 ? 0.866 -5.494 0.391 1.00 98.38 122 GLY A N 1
ATOM 959 C CA . GLY A 1 122 ? 1.938 -4.507 0.250 1.00 98.38 122 GLY A CA 1
ATOM 960 C C . GLY A 1 122 ? 3.183 -4.971 0.996 1.00 98.38 122 GLY A C 1
ATOM 961 O O . GLY A 1 122 ? 3.073 -5.438 2.131 1.00 98.38 122 GLY A O 1
ATOM 962 N N . ILE A 1 123 ? 4.352 -4.874 0.370 1.00 98.38 123 ILE A N 1
ATOM 963 C CA . ILE A 1 123 ? 5.641 -5.160 1.004 1.00 98.38 123 ILE A CA 1
ATOM 964 C C . ILE A 1 123 ? 6.487 -3.891 0.925 1.00 98.38 123 ILE A C 1
ATOM 966 O O . ILE A 1 123 ? 6.604 -3.283 -0.137 1.00 98.38 123 ILE A O 1
ATOM 970 N N . GLU A 1 124 ? 7.055 -3.479 2.054 1.00 97.00 124 GLU A N 1
ATOM 971 C CA . GLU A 1 124 ? 7.899 -2.292 2.141 1.00 97.00 124 GLU A CA 1
ATOM 972 C C . GLU A 1 124 ? 8.987 -2.489 3.199 1.00 97.00 124 GLU A C 1
ATOM 974 O O . GLU A 1 124 ? 8.724 -2.970 4.302 1.00 97.00 124 GLU A O 1
ATOM 979 N N . ILE A 1 125 ? 10.219 -2.109 2.866 1.00 95.19 125 ILE A N 1
ATOM 980 C CA . ILE A 1 125 ? 11.387 -2.268 3.739 1.00 95.19 125 ILE A CA 1
ATOM 981 C C . ILE A 1 125 ? 11.594 -1.060 4.661 1.00 95.19 125 ILE A C 1
ATOM 983 O O . ILE A 1 125 ? 12.237 -1.174 5.698 1.00 95.19 125 ILE A O 1
ATOM 987 N N . TYR A 1 126 ? 11.056 0.107 4.310 1.00 94.00 126 TYR A N 1
ATOM 988 C CA . TYR A 1 126 ? 11.158 1.327 5.097 1.00 94.00 126 TYR A CA 1
ATOM 989 C C . TYR A 1 126 ? 9.907 1.541 5.951 1.00 94.00 126 TYR A C 1
ATOM 991 O O . TYR A 1 126 ? 8.835 1.904 5.464 1.00 94.00 126 TYR A O 1
ATOM 999 N N . LYS A 1 127 ? 10.041 1.330 7.265 1.00 94.62 127 LYS A N 1
ATOM 1000 C CA . LYS A 1 127 ? 8.919 1.382 8.219 1.00 94.62 127 LYS A CA 1
ATOM 1001 C C . LYS A 1 127 ? 8.078 2.677 8.153 1.00 94.62 127 LYS A C 1
ATOM 1003 O O . LYS A 1 127 ? 6.856 2.553 8.226 1.00 94.62 127 LYS A O 1
ATOM 1008 N N . PRO A 1 128 ? 8.625 3.894 7.962 1.00 94.69 128 PRO A N 1
ATOM 1009 C CA . PRO A 1 128 ? 7.791 5.091 7.788 1.00 94.69 128 PRO A CA 1
ATOM 1010 C C . PRO A 1 128 ? 6.822 5.003 6.601 1.00 94.69 128 PRO A C 1
ATOM 1012 O O . PRO A 1 128 ? 5.668 5.408 6.705 1.00 94.69 128 PRO A O 1
ATOM 1015 N N . TYR A 1 129 ? 7.226 4.385 5.494 1.00 95.25 129 TYR A N 1
ATOM 1016 C CA . TYR A 1 129 ? 6.357 4.180 4.331 1.00 95.25 129 TYR A CA 1
ATOM 1017 C C . TYR A 1 129 ? 5.282 3.114 4.560 1.00 95.25 129 TYR A C 1
ATOM 1019 O O . TYR A 1 129 ? 4.159 3.254 4.070 1.00 95.25 129 TYR A O 1
ATOM 1027 N N . VAL A 1 130 ? 5.561 2.115 5.404 1.00 97.69 130 VAL A N 1
ATOM 1028 C CA . VAL A 1 130 ? 4.526 1.201 5.918 1.00 97.69 130 VAL A CA 1
ATOM 1029 C C . VAL A 1 130 ? 3.439 1.989 6.654 1.00 97.69 130 VAL A C 1
ATOM 1031 O O . VAL A 1 130 ? 2.250 1.756 6.425 1.00 97.69 130 VAL A O 1
ATOM 1034 N N . TRP A 1 131 ? 3.823 2.941 7.511 1.00 97.56 131 TRP A N 1
ATOM 1035 C CA . TRP A 1 131 ? 2.871 3.794 8.227 1.00 97.56 131 TRP A CA 1
ATOM 1036 C C . TRP A 1 131 ? 2.108 4.731 7.297 1.00 97.56 131 TRP A C 1
ATOM 1038 O O . TRP A 1 131 ? 0.885 4.804 7.393 1.00 97.56 131 TRP A O 1
ATOM 1048 N N . GLU A 1 132 ? 2.793 5.393 6.365 1.00 95.81 132 GLU A N 1
ATOM 1049 C CA . GLU A 1 132 ? 2.160 6.294 5.395 1.00 95.81 132 GLU A CA 1
ATOM 1050 C C . GLU A 1 132 ? 1.128 5.550 4.539 1.00 95.81 132 GLU A C 1
ATOM 1052 O O . GLU A 1 132 ? -0.009 6.007 4.412 1.00 95.81 132 GLU A O 1
ATOM 1057 N N . THR A 1 133 ? 1.462 4.342 4.076 1.00 97.94 133 THR A N 1
ATOM 1058 C CA . THR A 1 133 ? 0.533 3.458 3.359 1.00 97.94 133 THR A CA 1
ATOM 1059 C C . THR A 1 133 ? -0.676 3.090 4.223 1.00 97.94 133 THR A C 1
ATOM 1061 O O . THR A 1 133 ? -1.822 3.237 3.793 1.00 97.94 133 THR A O 1
ATOM 1064 N N . LYS A 1 134 ? -0.459 2.657 5.474 1.00 98.44 134 LYS A N 1
ATOM 1065 C CA . LYS A 1 134 ? -1.548 2.323 6.410 1.00 98.44 134 LYS A CA 1
ATOM 1066 C C . LYS A 1 134 ? -2.463 3.530 6.675 1.00 98.44 134 LYS A C 1
ATOM 1068 O O . LYS A 1 134 ? -3.688 3.383 6.650 1.00 98.44 134 LYS A O 1
ATOM 1073 N N . PHE A 1 135 ? -1.900 4.724 6.878 1.00 97.81 135 PHE A N 1
ATOM 1074 C CA . PHE A 1 135 ? -2.667 5.960 7.058 1.00 97.81 135 PHE A CA 1
ATOM 1075 C C . PHE A 1 135 ? -3.442 6.348 5.799 1.00 97.81 135 PHE A C 1
ATOM 1077 O O . PHE A 1 135 ? -4.612 6.720 5.908 1.00 97.81 135 PHE A O 1
ATOM 1084 N N . ALA A 1 136 ? -2.836 6.234 4.617 1.00 97.44 136 ALA A N 1
ATOM 1085 C CA . ALA A 1 136 ? -3.488 6.533 3.346 1.00 97.44 136 ALA A CA 1
ATOM 1086 C C . ALA A 1 136 ? -4.706 5.627 3.112 1.00 97.44 136 ALA A C 1
ATOM 1088 O O . ALA A 1 136 ? -5.780 6.121 2.761 1.00 97.44 136 ALA A O 1
ATOM 1089 N N . ILE A 1 137 ? -4.572 4.326 3.388 1.00 98.06 137 ILE A N 1
ATOM 1090 C CA . ILE A 1 137 ? -5.655 3.340 3.260 1.00 98.06 137 ILE A CA 1
ATOM 1091 C C . ILE A 1 137 ? -6.784 3.645 4.248 1.00 98.06 137 ILE A C 1
ATOM 1093 O O . ILE A 1 137 ? -7.949 3.717 3.854 1.00 98.06 137 ILE A O 1
ATOM 1097 N N . LEU A 1 138 ? -6.462 3.885 5.524 1.00 97.81 138 LEU A N 1
ATOM 1098 C CA . LEU A 1 138 ? -7.472 4.249 6.520 1.00 97.81 138 LEU A CA 1
ATOM 1099 C C . LEU A 1 138 ? -8.193 5.548 6.131 1.00 97.81 138 LEU A C 1
ATOM 1101 O O . LEU A 1 138 ? -9.419 5.599 6.146 1.00 97.81 138 LEU A O 1
ATOM 1105 N N . ASN A 1 139 ? -7.455 6.578 5.713 1.00 96.94 139 ASN A N 1
ATOM 1106 C CA . ASN A 1 139 ? -8.029 7.830 5.222 1.00 96.94 139 ASN A CA 1
ATOM 1107 C C . ASN A 1 139 ? -8.967 7.611 4.023 1.00 96.94 139 ASN A C 1
ATOM 1109 O O . ASN A 1 139 ? -10.041 8.214 3.976 1.00 96.94 139 ASN A O 1
ATOM 1113 N N . TYR A 1 140 ? -8.578 6.763 3.067 1.00 96.62 140 TYR A N 1
ATOM 1114 C CA . TYR A 1 140 ? -9.400 6.440 1.904 1.00 96.62 140 TYR A CA 1
ATOM 1115 C C . TYR A 1 140 ? -10.759 5.863 2.328 1.00 96.62 140 TYR A C 1
ATOM 1117 O O . TYR A 1 140 ? -11.788 6.385 1.903 1.00 96.62 140 TYR A O 1
ATOM 1125 N N . PHE A 1 141 ? -10.789 4.877 3.226 1.00 96.88 141 PHE A N 1
ATOM 1126 C CA . PHE A 1 141 ? -12.044 4.270 3.692 1.00 96.88 141 PHE A CA 1
ATOM 1127 C C . PHE A 1 141 ? -12.830 5.134 4.691 1.00 96.88 141 PHE A C 1
ATOM 1129 O O . PHE A 1 141 ? -14.052 5.050 4.745 1.00 96.88 141 PHE A O 1
ATOM 1136 N N . LEU A 1 142 ? -12.177 6.025 5.444 1.00 95.44 142 LEU A N 1
ATOM 1137 C CA . LEU A 1 142 ? -12.888 7.020 6.259 1.00 95.44 142 LEU A CA 1
ATOM 1138 C C . LEU A 1 142 ? -13.655 8.032 5.392 1.00 95.44 142 LEU A C 1
ATOM 1140 O O . LEU A 1 142 ? -14.684 8.553 5.819 1.00 95.44 142 LEU A O 1
ATOM 1144 N N . LYS A 1 143 ? -13.155 8.325 4.185 1.00 94.44 143 LYS A N 1
ATOM 1145 C CA . LYS A 1 143 ? -13.759 9.289 3.249 1.00 94.44 143 LYS A CA 1
ATOM 1146 C C . LYS A 1 143 ? -14.729 8.658 2.255 1.00 94.44 143 LYS A C 1
ATOM 1148 O O . LYS A 1 143 ? -15.607 9.356 1.755 1.00 94.44 143 LYS A O 1
ATOM 1153 N N . ASN A 1 144 ? -14.583 7.368 1.969 1.00 90.62 144 ASN A N 1
ATOM 1154 C CA . ASN A 1 144 ? -15.371 6.665 0.965 1.00 90.62 144 ASN A CA 1
ATOM 1155 C C . ASN A 1 144 ? -16.150 5.522 1.614 1.00 90.62 144 ASN A C 1
ATOM 1157 O O . ASN A 1 144 ? -15.568 4.625 2.218 1.00 90.62 144 ASN A O 1
ATOM 1161 N N . LYS A 1 145 ? -17.475 5.516 1.445 1.00 78.00 145 LYS A N 1
ATOM 1162 C CA . LYS A 1 145 ? -18.297 4.361 1.818 1.00 78.00 145 LYS A CA 1
ATOM 1163 C C . LYS A 1 145 ? -18.141 3.292 0.743 1.00 78.00 145 LYS A C 1
ATOM 1165 O O . LYS A 1 145 ? -18.743 3.415 -0.318 1.00 78.00 145 LYS A O 1
ATOM 1170 N N . ASN A 1 146 ? -17.338 2.272 1.021 1.00 74.56 146 ASN A N 1
ATOM 1171 C CA . ASN A 1 146 ? -17.137 1.155 0.104 1.00 74.56 146 ASN A CA 1
ATOM 1172 C C . ASN A 1 146 ? -17.939 -0.064 0.563 1.00 74.56 146 ASN A C 1
ATOM 1174 O O . ASN A 1 146 ? -17.878 -0.448 1.729 1.00 74.56 146 ASN A O 1
ATOM 1178 N N . SER A 1 147 ? -18.702 -0.663 -0.351 1.00 68.44 147 SER A N 1
ATOM 1179 C CA . SER A 1 147 ? -19.490 -1.870 -0.074 1.00 68.44 147 SER A CA 1
ATOM 1180 C C . SER A 1 147 ? -18.650 -3.146 -0.126 1.00 68.44 147 SER A C 1
ATOM 1182 O O . SER A 1 147 ? -19.008 -4.127 0.521 1.00 68.44 147 SER A O 1
ATOM 1184 N N . ASN A 1 148 ? -17.533 -3.132 -0.861 1.00 84.00 148 ASN A N 1
ATOM 1185 C CA . ASN A 1 148 ? -16.616 -4.260 -0.956 1.00 84.00 148 ASN A CA 1
ATOM 1186 C C . ASN A 1 148 ? -15.311 -3.951 -0.209 1.00 84.00 148 ASN A C 1
ATOM 1188 O O . ASN A 1 148 ? -14.476 -3.181 -0.683 1.00 84.00 148 ASN A O 1
ATOM 1192 N N . LEU A 1 149 ? -15.169 -4.524 0.987 1.00 94.12 149 LEU A N 1
ATOM 1193 C CA . LEU A 1 149 ? -14.009 -4.335 1.852 1.00 94.12 149 LEU A CA 1
ATOM 1194 C C . LEU A 1 149 ? -13.002 -5.478 1.629 1.00 94.12 149 LEU A C 1
ATOM 1196 O O . LEU A 1 149 ? -13.310 -6.615 1.997 1.00 94.12 149 LEU A O 1
ATOM 1200 N N . PRO A 1 150 ? -11.815 -5.222 1.049 1.00 96.75 150 PRO A N 1
ATOM 1201 C CA . PRO A 1 150 ? -10.805 -6.258 0.865 1.00 96.75 150 PRO A CA 1
ATOM 1202 C C . PRO A 1 150 ? -10.063 -6.561 2.170 1.00 96.75 150 PRO A C 1
ATOM 1204 O O . PRO A 1 150 ? -9.974 -5.723 3.062 1.00 96.75 150 PRO A O 1
ATOM 1207 N N . GLU A 1 151 ? -9.451 -7.737 2.265 1.00 97.81 151 GLU A N 1
ATOM 1208 C CA . GLU A 1 151 ? -8.475 -8.046 3.309 1.00 97.81 151 GLU A CA 1
ATOM 1209 C C . GLU A 1 151 ? -7.100 -7.479 2.918 1.00 97.81 151 GLU A C 1
ATOM 1211 O O . GLU A 1 151 ? -6.527 -7.853 1.892 1.00 97.81 151 GLU A O 1
ATOM 1216 N N . ILE A 1 152 ? -6.547 -6.585 3.737 1.00 98.56 152 ILE A N 1
ATOM 1217 C CA . ILE A 1 152 ? -5.310 -5.861 3.434 1.00 98.56 152 ILE A CA 1
ATOM 1218 C C . ILE A 1 152 ? -4.204 -6.256 4.414 1.00 98.56 152 ILE A C 1
ATOM 1220 O O . ILE A 1 152 ? -4.360 -6.176 5.636 1.00 98.56 152 ILE A O 1
ATOM 1224 N N . ASN A 1 153 ? -3.052 -6.633 3.864 1.00 98.31 153 ASN A N 1
ATOM 1225 C CA . ASN A 1 153 ? -1.842 -6.953 4.608 1.00 98.31 153 ASN A CA 1
ATOM 1226 C C . ASN A 1 153 ? -0.686 -6.081 4.101 1.00 98.31 153 ASN A C 1
ATOM 1228 O O . ASN A 1 153 ? -0.258 -6.225 2.958 1.00 98.31 153 ASN A O 1
ATOM 1232 N N . ILE A 1 154 ? -0.187 -5.181 4.952 1.00 98.44 154 ILE A N 1
ATOM 1233 C CA . ILE A 1 154 ? 1.001 -4.364 4.672 1.00 98.44 154 ILE A CA 1
ATOM 1234 C C . ILE A 1 154 ? 2.135 -4.872 5.558 1.00 98.44 154 ILE A C 1
ATOM 1236 O O . ILE A 1 154 ? 2.043 -4.805 6.785 1.00 98.44 154 ILE A O 1
ATOM 1240 N N . HIS A 1 155 ? 3.182 -5.398 4.935 1.00 97.69 155 HIS A N 1
ATOM 1241 C CA . HIS A 1 155 ? 4.303 -6.044 5.598 1.00 97.69 155 HIS A CA 1
ATOM 1242 C C . HIS A 1 155 ? 5.524 -5.129 5.611 1.00 97.69 155 HIS A C 1
ATOM 1244 O O . HIS A 1 15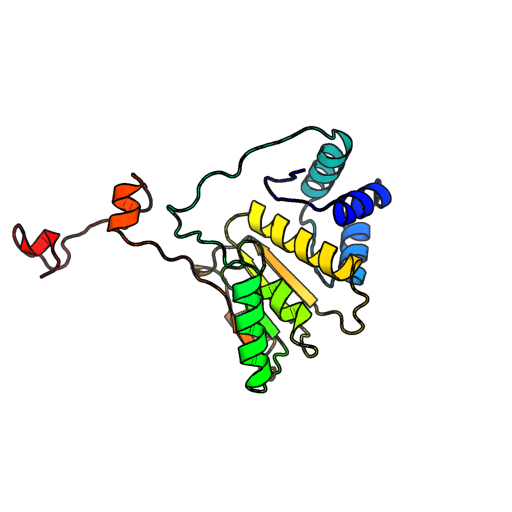5 ? 5.995 -4.708 4.556 1.00 97.69 155 HIS A O 1
ATOM 1250 N N . HIS A 1 156 ? 6.071 -4.888 6.804 1.00 97.62 156 HIS A N 1
ATOM 1251 C CA . HIS A 1 156 ? 7.424 -4.361 6.943 1.00 97.62 156 HIS A CA 1
ATOM 1252 C C . HIS A 1 156 ? 8.421 -5.502 6.706 1.00 97.62 156 HIS A C 1
ATOM 1254 O O . HIS A 1 156 ? 8.642 -6.326 7.596 1.00 97.62 156 HIS A O 1
ATOM 1260 N N . TYR A 1 157 ? 8.937 -5.625 5.484 1.00 96.81 157 TYR A N 1
ATOM 1261 C CA . TYR A 1 157 ? 9.760 -6.767 5.089 1.00 96.81 157 TYR A CA 1
ATOM 1262 C C . TYR A 1 157 ? 10.640 -6.450 3.878 1.00 96.81 157 TYR A C 1
ATOM 1264 O O . TYR A 1 157 ? 10.287 -5.629 3.033 1.00 96.81 157 TYR A O 1
ATOM 1272 N N . ASN A 1 158 ? 11.766 -7.153 3.754 1.00 94.44 158 ASN A N 1
ATOM 1273 C CA . ASN A 1 158 ? 12.569 -7.114 2.538 1.00 94.44 158 ASN A CA 1
ATOM 1274 C C . ASN A 1 158 ? 11.888 -7.932 1.431 1.00 94.44 158 ASN A C 1
ATOM 1276 O O . ASN A 1 158 ? 11.712 -9.142 1.565 1.00 94.44 158 ASN A O 1
ATOM 1280 N N . VAL A 1 159 ? 11.552 -7.290 0.312 1.00 94.38 159 VAL A N 1
ATOM 1281 C CA . VAL A 1 159 ? 10.896 -7.941 -0.832 1.00 94.38 159 VAL A CA 1
ATOM 1282 C C . VAL A 1 159 ? 11.655 -9.163 -1.356 1.00 94.38 159 VAL A C 1
ATOM 1284 O O . VAL A 1 159 ? 11.025 -10.133 -1.772 1.00 94.38 159 VAL A O 1
ATOM 1287 N N . PHE A 1 160 ? 12.991 -9.153 -1.298 1.00 90.94 160 PHE A N 1
ATOM 1288 C CA . PHE A 1 160 ? 13.820 -10.254 -1.796 1.00 90.94 160 PHE A CA 1
ATOM 1289 C C . PHE A 1 160 ? 13.760 -11.502 -0.908 1.00 90.94 160 PHE A C 1
ATOM 1291 O O . PHE A 1 160 ? 13.941 -12.612 -1.406 1.00 90.94 160 PHE A O 1
ATOM 1298 N N . ASP A 1 161 ? 13.449 -11.325 0.376 1.00 95.12 161 ASP A N 1
ATOM 1299 C CA . ASP A 1 161 ? 13.347 -12.412 1.354 1.00 95.12 161 ASP A CA 1
ATOM 1300 C C . ASP A 1 161 ? 11.893 -12.876 1.556 1.00 95.12 161 ASP A C 1
ATOM 1302 O O . ASP A 1 161 ? 11.630 -13.880 2.223 1.00 95.12 161 ASP A O 1
ATOM 1306 N N . PHE A 1 162 ? 10.917 -12.143 1.010 1.00 95.69 162 PHE A N 1
ATOM 1307 C CA . PHE A 1 162 ? 9.499 -12.404 1.231 1.00 95.69 162 PHE A CA 1
ATOM 1308 C C . PHE A 1 162 ? 9.019 -13.667 0.490 1.00 95.69 162 PHE A C 1
ATOM 1310 O O . PHE A 1 162 ? 9.174 -13.815 -0.723 1.00 95.69 162 PHE A O 1
ATOM 1317 N N . ASP A 1 163 ? 8.360 -14.585 1.207 1.00 95.56 163 ASP A N 1
ATOM 1318 C CA . ASP A 1 163 ? 7.878 -15.850 0.637 1.00 95.56 163 ASP A CA 1
ATOM 1319 C C . ASP A 1 163 ? 6.539 -15.700 -0.110 1.00 95.56 163 ASP A C 1
ATOM 1321 O O . ASP A 1 163 ? 5.462 -16.068 0.378 1.00 95.56 163 ASP A O 1
ATOM 1325 N N . PHE A 1 164 ? 6.609 -15.226 -1.355 1.00 95.56 164 PHE A N 1
ATOM 1326 C CA . PHE A 1 164 ? 5.451 -15.131 -2.252 1.00 95.56 164 PHE A CA 1
ATOM 1327 C C . PHE A 1 164 ? 4.802 -16.489 -2.578 1.00 95.56 164 PHE A C 1
ATOM 1329 O O . PHE A 1 164 ? 3.650 -16.520 -3.025 1.00 95.56 164 PHE A O 1
ATOM 1336 N N . LYS A 1 165 ? 5.467 -17.631 -2.321 1.00 94.94 165 LYS A N 1
ATOM 1337 C CA . LYS A 1 165 ? 4.867 -18.958 -2.565 1.00 94.94 165 LYS A CA 1
ATOM 1338 C C . LYS A 1 165 ? 3.679 -19.218 -1.643 1.00 94.94 165 LYS A C 1
ATOM 1340 O O . LYS A 1 165 ? 2.787 -19.982 -2.006 1.00 94.94 165 LYS A O 1
ATOM 1345 N N . LYS A 1 166 ? 3.640 -18.602 -0.458 1.00 94.25 166 LYS A N 1
ATOM 1346 C CA . LYS A 1 166 ? 2.4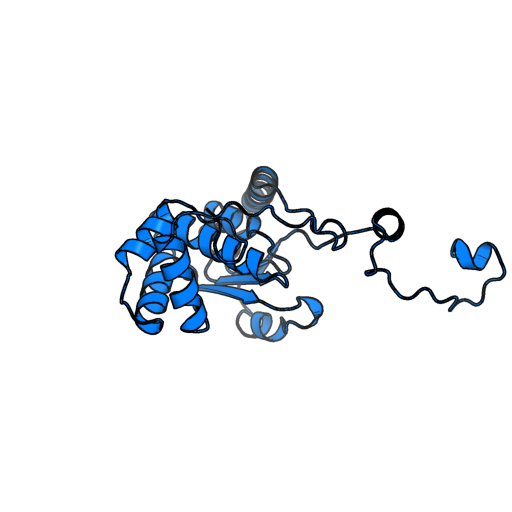79 -18.689 0.443 1.00 94.25 166 LYS A CA 1
ATOM 1347 C C . LYS A 1 166 ? 1.255 -18.014 -0.168 1.00 94.25 166 LYS A C 1
ATOM 1349 O O . LYS A 1 166 ? 0.177 -18.604 -0.154 1.00 94.25 166 LYS A O 1
ATOM 1354 N N . ILE A 1 167 ? 1.436 -16.830 -0.756 1.00 94.81 167 ILE A N 1
ATOM 1355 C CA . ILE A 1 167 ? 0.364 -16.087 -1.431 1.00 94.81 167 ILE A CA 1
ATOM 1356 C C . ILE A 1 167 ? -0.125 -16.875 -2.649 1.00 94.81 167 ILE A C 1
ATOM 1358 O O . ILE A 1 167 ? -1.320 -17.136 -2.764 1.00 94.81 167 ILE A O 1
ATOM 1362 N N . SER A 1 168 ? 0.783 -17.344 -3.511 1.00 92.38 168 SER A N 1
ATOM 1363 C CA . SER A 1 168 ? 0.387 -18.087 -4.716 1.00 92.38 168 SER A CA 1
ATOM 1364 C C . SER A 1 168 ? -0.342 -19.398 -4.402 1.00 92.38 168 SER A C 1
ATOM 1366 O O . SER A 1 168 ? -1.295 -19.752 -5.092 1.00 92.38 168 SER A O 1
ATOM 1368 N N . LYS A 1 169 ? 0.046 -20.104 -3.329 1.00 94.44 169 LYS A N 1
ATOM 1369 C CA . LYS A 1 169 ? -0.666 -21.303 -2.855 1.00 94.44 169 LYS A CA 1
ATOM 1370 C C . LYS A 1 169 ? -2.048 -20.982 -2.289 1.00 94.44 169 LYS A C 1
ATOM 1372 O O . LYS A 1 169 ? -2.980 -21.729 -2.567 1.00 94.44 169 LYS A O 1
ATOM 1377 N N . LYS A 1 170 ? -2.178 -19.902 -1.506 1.00 95.50 170 LYS A N 1
ATOM 1378 C CA . LYS A 1 170 ? -3.458 -19.464 -0.920 1.00 95.50 170 LYS A CA 1
ATOM 1379 C C . LYS A 1 170 ? -4.473 -19.072 -2.000 1.00 95.50 170 LYS A C 1
ATOM 1381 O O . LYS A 1 170 ? -5.666 -19.266 -1.808 1.00 95.50 170 LYS A O 1
ATOM 1386 N N . HIS A 1 171 ? -3.993 -18.558 -3.130 1.00 95.75 171 HIS A N 1
ATOM 1387 C CA . HIS A 1 171 ? -4.806 -17.862 -4.123 1.00 95.75 171 HIS A CA 1
ATOM 1388 C C . HIS A 1 171 ? -4.757 -18.474 -5.529 1.00 95.75 171 HIS A C 1
ATOM 1390 O O . HIS A 1 171 ? -4.786 -17.769 -6.535 1.00 95.75 171 HIS A O 1
ATOM 1396 N N . LYS A 1 172 ? -4.664 -19.801 -5.604 1.00 91.25 172 LYS A N 1
ATOM 1397 C CA . LYS A 1 172 ? -4.336 -20.533 -6.834 1.00 91.25 172 LYS A CA 1
ATOM 1398 C C . LYS A 1 172 ? -5.281 -20.274 -8.018 1.00 91.25 172 LYS A C 1
ATOM 1400 O O . LYS A 1 172 ? -4.822 -20.266 -9.154 1.00 91.25 172 LYS A O 1
ATOM 1405 N N . ASP A 1 173 ? -6.561 -20.039 -7.733 1.00 93.25 173 ASP A N 1
ATOM 1406 C CA . ASP A 1 173 ? -7.625 -19.896 -8.739 1.00 93.25 173 ASP A CA 1
ATOM 1407 C C . ASP A 1 173 ? -8.113 -18.446 -8.909 1.00 93.25 173 ASP A C 1
ATOM 1409 O O . ASP A 1 173 ? -9.103 -18.191 -9.592 1.00 93.25 173 ASP A O 1
ATOM 1413 N N . GLN A 1 174 ? -7.442 -17.485 -8.268 1.00 95.75 174 GLN A N 1
ATOM 1414 C CA . GLN A 1 174 ? -7.848 -16.081 -8.265 1.00 95.75 174 GLN A CA 1
ATOM 1415 C C . GLN A 1 174 ? -6.965 -15.242 -9.185 1.00 95.75 174 GLN A C 1
ATOM 1417 O O . GLN A 1 174 ? -5.767 -15.488 -9.337 1.00 95.75 174 GLN A O 1
ATOM 1422 N N . LYS A 1 175 ? -7.548 -14.198 -9.778 1.00 96.88 175 LYS A N 1
ATOM 1423 C CA . LYS A 1 175 ? -6.809 -13.281 -10.658 1.00 96.88 175 LYS A CA 1
ATOM 1424 C C . LYS A 1 175 ? -5.884 -12.373 -9.844 1.00 96.88 175 LYS A C 1
ATOM 1426 O O . LYS A 1 175 ? -6.356 -11.458 -9.166 1.00 96.88 175 LYS A O 1
ATOM 1431 N N . ILE A 1 176 ? -4.578 -12.613 -9.937 1.00 97.44 176 ILE A N 1
ATOM 1432 C CA . ILE A 1 176 ? -3.540 -11.805 -9.284 1.00 97.44 176 ILE A CA 1
ATOM 1433 C C . ILE A 1 176 ? -3.031 -10.735 -10.252 1.00 97.44 176 ILE A C 1
ATOM 1435 O O . ILE A 1 176 ? -2.604 -11.051 -11.362 1.00 97.44 176 ILE A O 1
ATOM 1439 N N . LEU A 1 177 ? -3.019 -9.483 -9.801 1.00 97.88 177 LEU A N 1
ATOM 1440 C CA . LEU A 1 177 ? -2.282 -8.389 -10.421 1.00 97.88 177 LEU A CA 1
ATOM 1441 C C . LEU A 1 177 ? -1.102 -8.017 -9.522 1.00 97.88 177 LEU A C 1
ATOM 1443 O O . LEU A 1 177 ? -1.280 -7.631 -8.368 1.00 97.88 177 LEU A O 1
ATOM 1447 N N . ILE A 1 178 ? 0.102 -8.127 -10.076 1.00 97.56 178 ILE A N 1
ATOM 1448 C CA . ILE A 1 178 ? 1.319 -7.590 -9.469 1.00 97.56 178 ILE A CA 1
ATOM 1449 C C . ILE A 1 178 ? 1.568 -6.232 -10.119 1.00 97.56 178 ILE A C 1
ATOM 1451 O O . ILE A 1 178 ? 1.672 -6.145 -11.342 1.00 97.56 178 ILE A O 1
ATOM 1455 N N . ILE A 1 179 ? 1.629 -5.179 -9.314 1.00 97.38 179 ILE A N 1
ATOM 1456 C CA . ILE A 1 179 ? 1.771 -3.793 -9.769 1.00 97.38 179 ILE A CA 1
ATOM 1457 C C . ILE A 1 179 ? 2.709 -3.052 -8.820 1.00 97.38 179 ILE A C 1
ATOM 1459 O O . ILE A 1 179 ? 2.838 -3.440 -7.667 1.00 97.38 179 ILE A O 1
ATOM 1463 N N . GLY A 1 180 ? 3.396 -2.017 -9.288 1.00 93.56 180 GLY A N 1
ATOM 1464 C CA . GLY A 1 180 ? 4.292 -1.225 -8.451 1.00 93.56 180 GLY A CA 1
ATOM 1465 C C . GLY A 1 180 ? 5.396 -0.559 -9.259 1.00 93.56 180 GLY A C 1
ATOM 1466 O O . GLY A 1 180 ? 5.517 -0.775 -10.466 1.00 93.56 180 GLY A O 1
ATOM 1467 N N . ASN A 1 181 ? 6.217 0.229 -8.569 1.00 91.50 181 ASN A N 1
ATOM 1468 C CA . ASN A 1 181 ? 7.455 0.786 -9.105 1.00 91.50 181 ASN A CA 1
ATOM 1469 C C . ASN A 1 181 ? 8.640 0.256 -8.283 1.00 91.50 181 ASN A C 1
ATOM 1471 O O . ASN A 1 181 ? 8.903 0.788 -7.204 1.00 91.50 181 ASN A O 1
ATOM 1475 N N . PRO A 1 182 ? 9.323 -0.807 -8.742 1.00 85.12 182 PRO A N 1
ATOM 1476 C CA . PRO A 1 182 ? 10.513 -1.313 -8.070 1.00 85.12 182 PRO A CA 1
ATOM 1477 C C . PRO A 1 182 ? 11.614 -0.244 -7.983 1.00 85.12 182 PRO A C 1
ATOM 1479 O O . PRO A 1 182 ? 11.746 0.563 -8.907 1.00 85.12 182 PRO A O 1
ATOM 1482 N N . PRO A 1 183 ? 12.443 -0.246 -6.924 1.00 77.94 183 PRO A N 1
ATOM 1483 C CA . PRO A 1 183 ? 13.539 0.704 -6.795 1.00 77.94 183 PRO A CA 1
ATOM 1484 C C . PRO A 1 183 ? 14.545 0.528 -7.935 1.00 77.94 183 PRO A C 1
ATOM 1486 O O . PRO A 1 183 ? 14.930 -0.592 -8.284 1.00 77.94 183 PRO A O 1
ATOM 1489 N N . TRP A 1 184 ? 15.002 1.644 -8.503 1.00 71.25 184 TRP A N 1
ATOM 1490 C CA . TRP A 1 184 ? 16.020 1.642 -9.550 1.00 71.25 184 TRP A CA 1
ATOM 1491 C C . TRP A 1 184 ? 17.004 2.794 -9.361 1.00 71.25 184 TRP A C 1
ATOM 1493 O O . TRP A 1 184 ? 16.627 3.966 -9.345 1.00 71.25 184 TRP A O 1
ATOM 1503 N N . VAL A 1 185 ? 18.289 2.458 -9.254 1.00 69.69 185 VAL A N 1
ATOM 1504 C CA . VAL A 1 185 ? 19.386 3.427 -9.201 1.00 69.69 185 VAL A CA 1
ATOM 1505 C C . VAL A 1 185 ? 20.599 2.872 -9.943 1.00 69.69 185 VAL A C 1
ATOM 1507 O O . VAL A 1 185 ? 20.918 1.688 -9.857 1.00 69.69 185 VAL A O 1
ATOM 1510 N N . THR A 1 186 ? 21.274 3.718 -10.722 1.00 70.38 186 THR A N 1
ATOM 1511 C CA . THR A 1 186 ? 22.482 3.313 -11.455 1.00 70.38 186 THR A CA 1
ATOM 1512 C C . THR A 1 186 ? 23.727 3.425 -10.576 1.00 70.38 186 THR A C 1
ATOM 1514 O O . THR A 1 186 ? 23.822 4.319 -9.737 1.00 70.38 186 THR A O 1
ATOM 1517 N N . ASN A 1 187 ? 24.744 2.596 -10.837 1.00 68.62 187 ASN A N 1
ATOM 1518 C CA . ASN A 1 187 ? 26.051 2.686 -10.164 1.00 68.62 187 ASN A CA 1
ATOM 1519 C C . ASN A 1 187 ? 26.687 4.081 -10.282 1.00 68.62 187 ASN A C 1
ATOM 1521 O O . ASN A 1 187 ? 27.321 4.561 -9.342 1.00 68.62 187 ASN A O 1
ATOM 1525 N N . SER A 1 188 ? 26.514 4.746 -11.429 1.00 68.31 188 SER A N 1
ATOM 1526 C CA . SER A 1 188 ? 26.990 6.116 -11.644 1.00 68.31 188 SER A CA 1
ATOM 1527 C C . SER A 1 188 ? 26.250 7.117 -10.758 1.00 68.31 188 SER A C 1
ATOM 1529 O O . SER A 1 188 ? 26.884 8.000 -10.184 1.00 68.31 188 SER A O 1
ATOM 1531 N N . LYS A 1 189 ? 24.928 6.958 -10.593 1.00 70.62 189 LYS A N 1
ATOM 1532 C CA . LYS A 1 189 ? 24.127 7.807 -9.706 1.00 70.62 189 LYS A CA 1
ATOM 1533 C C . LYS A 1 189 ? 24.484 7.570 -8.237 1.00 70.62 189 LYS A C 1
ATOM 1535 O O . LYS A 1 189 ? 24.732 8.546 -7.541 1.00 70.62 189 LYS A O 1
ATOM 1540 N N . LEU A 1 190 ? 24.621 6.316 -7.804 1.00 72.62 190 LEU A N 1
ATOM 1541 C CA . LEU A 1 190 ? 25.106 5.952 -6.464 1.00 72.62 190 LEU A CA 1
ATOM 1542 C C . LEU A 1 190 ? 26.470 6.580 -6.154 1.00 72.62 190 LEU A C 1
ATOM 1544 O O . LEU A 1 190 ? 26.641 7.218 -5.121 1.00 72.62 190 LEU A O 1
ATOM 1548 N N . SER A 1 191 ? 27.412 6.479 -7.100 1.00 68.88 191 SER A N 1
ATOM 1549 C CA . SER A 1 191 ? 28.751 7.068 -6.964 1.00 68.88 191 SER A CA 1
ATOM 1550 C C . SER A 1 191 ? 28.691 8.597 -6.869 1.00 68.88 191 SER A C 1
ATOM 1552 O O . SER A 1 191 ? 29.415 9.190 -6.078 1.00 68.88 191 SER A O 1
ATOM 1554 N N . SER A 1 192 ? 27.806 9.248 -7.637 1.00 72.75 192 SER A N 1
ATOM 1555 C CA . SER A 1 192 ? 27.602 10.705 -7.557 1.00 72.75 192 SER A CA 1
ATOM 1556 C C . SER A 1 192 ? 26.941 11.164 -6.254 1.00 72.75 192 SER A C 1
ATOM 1558 O O . SER A 1 192 ? 27.121 12.311 -5.859 1.00 72.75 192 SER A O 1
ATOM 1560 N N . LEU A 1 193 ? 26.178 10.281 -5.602 1.00 69.00 193 LEU A N 1
ATOM 1561 C CA . LEU A 1 193 ? 25.533 10.529 -4.313 1.00 69.00 193 LEU A CA 1
ATOM 1562 C C . LEU A 1 193 ? 26.466 10.235 -3.126 1.00 69.00 193 LEU A C 1
ATOM 1564 O O . LEU A 1 193 ? 26.073 10.473 -1.992 1.00 69.00 193 LEU A O 1
ATOM 1568 N N . GLY A 1 194 ? 27.682 9.723 -3.370 1.00 71.38 194 GLY A N 1
ATOM 1569 C CA . GLY A 1 194 ? 28.595 9.291 -2.308 1.00 71.38 194 GLY A CA 1
ATOM 1570 C C . GLY A 1 194 ? 28.059 8.110 -1.495 1.00 71.38 194 GLY A C 1
ATOM 1571 O O . GLY A 1 194 ? 28.434 7.961 -0.339 1.00 71.38 194 GLY A O 1
ATOM 1572 N N . SER A 1 195 ? 27.161 7.312 -2.081 1.00 70.38 195 SER A N 1
ATOM 1573 C CA . SER A 1 195 ? 26.452 6.251 -1.368 1.00 70.38 195 SER A CA 1
ATOM 1574 C C . SER A 1 195 ? 27.341 5.036 -1.105 1.00 70.38 195 SER A C 1
ATOM 1576 O O . SER A 1 195 ? 28.018 4.544 -2.013 1.00 70.38 195 SER A O 1
ATOM 1578 N N . ASP A 1 196 ? 27.246 4.494 0.109 1.00 71.56 196 ASP A N 1
ATOM 1579 C CA . ASP A 1 196 ? 27.841 3.207 0.486 1.00 71.56 196 ASP A CA 1
ATOM 1580 C C . ASP A 1 196 ? 27.041 2.005 -0.060 1.00 71.56 196 ASP A C 1
ATOM 1582 O O . ASP A 1 196 ? 27.507 0.867 -0.002 1.00 71.56 196 ASP A O 1
ATOM 1586 N N . ASN A 1 197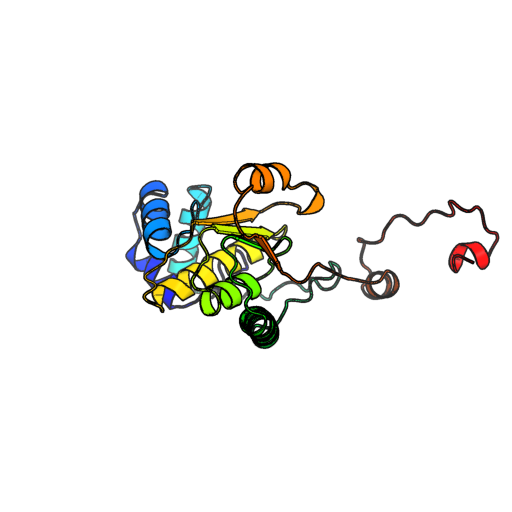 ? 25.864 2.234 -0.662 1.00 71.25 197 ASN A N 1
ATOM 1587 C CA . ASN A 1 197 ? 25.016 1.211 -1.289 1.00 71.25 197 ASN A CA 1
ATOM 1588 C C . ASN A 1 197 ? 25.526 0.779 -2.683 1.00 71.25 197 ASN A C 1
ATOM 1590 O O . ASN A 1 197 ? 24.752 0.519 -3.607 1.00 71.25 197 ASN A O 1
ATOM 1594 N N . LEU A 1 198 ? 26.846 0.740 -2.873 1.00 67.75 198 LEU A N 1
ATOM 1595 C CA . LEU A 1 198 ? 27.469 0.264 -4.103 1.00 67.75 198 LEU A CA 1
ATOM 1596 C C . LEU A 1 198 ? 27.676 -1.254 -4.026 1.00 67.75 198 LEU A C 1
ATOM 1598 O O . LEU A 1 198 ? 28.219 -1.751 -3.037 1.00 67.75 198 LEU A O 1
ATOM 1602 N N . PRO A 1 199 ? 27.335 -2.015 -5.081 1.00 66.44 199 PRO A N 1
ATOM 1603 C CA . PRO A 1 199 ? 27.721 -3.414 -5.136 1.00 66.44 199 PRO A CA 1
ATOM 1604 C C . PRO A 1 199 ? 29.250 -3.530 -5.092 1.00 66.44 199 PRO A C 1
ATOM 1606 O O . PRO A 1 199 ? 29.964 -2.743 -5.725 1.00 66.44 199 PRO A O 1
ATOM 1609 N N . LEU A 1 200 ? 29.754 -4.536 -4.371 1.00 70.56 200 LEU A N 1
ATOM 1610 C CA . LEU A 1 200 ? 31.183 -4.843 -4.314 1.00 70.56 200 LEU A CA 1
ATOM 1611 C C . LEU A 1 200 ? 31.725 -5.039 -5.735 1.00 70.56 200 LEU A C 1
ATOM 1613 O O . LEU A 1 200 ? 31.375 -5.993 -6.435 1.00 70.56 200 LEU A O 1
ATOM 1617 N N . LYS A 1 201 ? 32.592 -4.123 -6.170 1.00 72.19 201 LYS A N 1
ATOM 1618 C CA . LYS A 1 201 ? 33.231 -4.209 -7.483 1.00 72.19 201 LYS A CA 1
ATOM 1619 C C . LYS A 1 201 ? 34.290 -5.306 -7.443 1.00 72.19 201 LYS A C 1
ATOM 1621 O O . LYS A 1 201 ? 35.223 -5.241 -6.649 1.00 72.19 201 LYS A O 1
ATOM 1626 N N . SER A 1 202 ? 34.164 -6.295 -8.322 1.00 75.56 202 SER A N 1
ATOM 1627 C CA . SER A 1 202 ? 35.170 -7.340 -8.514 1.00 75.56 202 SER A CA 1
ATOM 1628 C C . SER A 1 202 ? 35.461 -7.530 -10.001 1.00 75.56 202 SER A C 1
ATOM 1630 O O . SER A 1 202 ? 34.553 -7.529 -10.833 1.00 75.56 202 SER A O 1
ATOM 1632 N N . ASN A 1 203 ? 36.740 -7.699 -10.348 1.00 75.25 203 ASN A N 1
ATOM 1633 C CA . ASN A 1 203 ? 37.166 -8.008 -11.713 1.00 75.25 203 ASN A CA 1
ATOM 1634 C C . ASN A 1 203 ? 37.034 -9.514 -11.982 1.00 75.25 203 ASN A C 1
ATOM 1636 O O . ASN A 1 203 ? 38.018 -10.202 -12.241 1.00 75.25 203 ASN A O 1
ATOM 1640 N N . PHE A 1 204 ? 35.815 -10.051 -11.884 1.00 78.44 204 PHE A N 1
ATOM 1641 C CA . PHE A 1 204 ? 35.581 -11.494 -12.027 1.00 78.44 204 PHE A CA 1
ATOM 1642 C C . PHE A 1 204 ? 35.969 -12.037 -13.413 1.00 78.44 204 PHE A C 1
ATOM 1644 O O . PHE A 1 204 ? 36.235 -13.226 -13.557 1.00 78.44 204 PHE A O 1
ATOM 1651 N N . LYS A 1 205 ? 36.009 -11.168 -14.432 1.00 79.44 205 LYS A N 1
ATOM 1652 C CA . LYS A 1 205 ? 36.433 -11.499 -15.801 1.00 79.44 205 LYS A CA 1
ATOM 1653 C C . LYS A 1 205 ? 37.940 -11.347 -16.035 1.00 79.44 205 LYS A C 1
ATOM 1655 O O . LYS A 1 205 ? 38.407 -11.641 -17.128 1.00 79.44 205 LYS A O 1
ATOM 1660 N N . ASN A 1 206 ? 38.686 -10.897 -15.026 1.00 80.50 206 ASN A N 1
ATOM 1661 C CA . ASN A 1 206 ? 40.138 -10.732 -15.049 1.00 80.50 206 ASN A CA 1
ATOM 1662 C C . ASN A 1 206 ? 40.665 -9.898 -16.237 1.00 80.50 206 ASN A C 1
ATOM 1664 O O . ASN A 1 206 ? 41.731 -10.175 -16.783 1.00 80.50 206 ASN A O 1
ATOM 1668 N N . HIS A 1 207 ? 39.904 -8.880 -16.648 1.00 84.06 207 HIS A N 1
ATOM 1669 C CA . HIS A 1 207 ? 40.327 -7.935 -17.681 1.00 84.06 207 HIS A CA 1
ATOM 1670 C C . HIS A 1 207 ? 41.504 -7.081 -17.183 1.00 84.06 207 HIS A C 1
ATOM 1672 O O . HIS A 1 207 ? 41.666 -6.883 -15.978 1.00 84.06 207 HIS A O 1
ATOM 1678 N N . ASN A 1 208 ? 42.321 -6.547 -18.091 1.00 83.88 208 ASN A N 1
ATOM 1679 C CA . ASN A 1 208 ? 43.474 -5.723 -17.727 1.00 83.88 208 ASN A CA 1
ATOM 1680 C C . ASN A 1 208 ? 43.155 -4.228 -17.856 1.00 83.88 208 ASN A C 1
ATOM 1682 O O . ASN A 1 208 ? 42.589 -3.787 -18.849 1.00 83.88 208 ASN A O 1
ATOM 1686 N N . GLY A 1 209 ? 43.581 -3.418 -16.884 1.00 82.69 209 GLY A N 1
ATOM 1687 C CA . GLY A 1 209 ? 43.558 -1.955 -17.001 1.00 82.69 209 GLY A CA 1
ATOM 1688 C C . GLY A 1 209 ? 42.165 -1.363 -17.264 1.00 82.69 209 GLY A C 1
ATOM 1689 O O . GLY A 1 209 ? 41.249 -1.548 -16.466 1.00 82.69 209 GLY A O 1
ATOM 1690 N N . LEU A 1 210 ? 42.014 -0.615 -18.365 1.00 80.56 210 LEU A N 1
ATOM 1691 C CA . LEU A 1 210 ? 40.760 0.065 -18.731 1.00 80.56 210 LEU A CA 1
ATOM 1692 C C . LEU A 1 210 ? 39.609 -0.908 -19.025 1.00 80.56 210 LEU A C 1
ATOM 1694 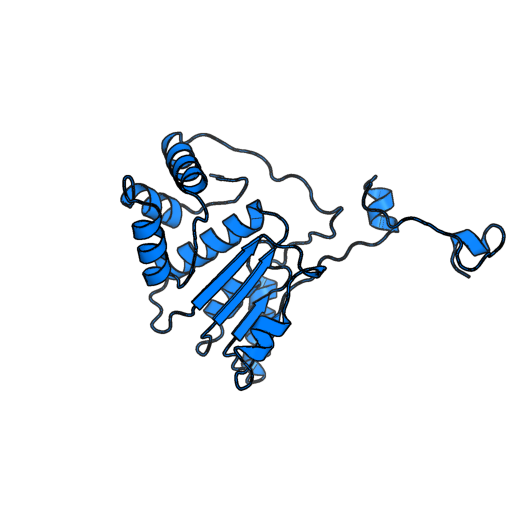O O . LEU A 1 210 ? 38.450 -0.593 -18.742 1.00 80.56 210 LEU A O 1
ATOM 1698 N N . ASP A 1 211 ? 39.931 -2.103 -19.506 1.00 78.06 211 ASP A N 1
ATOM 1699 C CA . ASP A 1 211 ? 38.961 -3.152 -19.817 1.00 78.06 211 ASP A CA 1
ATOM 1700 C C . ASP A 1 211 ? 38.265 -3.648 -18.529 1.00 78.06 211 ASP A C 1
ATOM 1702 O O . ASP A 1 211 ? 37.048 -3.840 -18.465 1.00 78.06 211 ASP A O 1
ATOM 1706 N N . ALA A 1 212 ? 39.017 -3.707 -17.419 1.00 79.50 212 ALA A N 1
ATOM 1707 C CA . ALA A 1 212 ? 38.494 -4.043 -16.088 1.00 79.50 212 ALA A CA 1
ATOM 1708 C C . ALA A 1 212 ? 37.511 -3.001 -15.539 1.00 79.50 212 ALA A C 1
ATOM 1710 O O . ALA A 1 212 ? 36.602 -3.338 -14.780 1.00 79.50 212 ALA A O 1
ATOM 1711 N N . ILE A 1 213 ? 37.699 -1.732 -15.906 1.00 74.06 213 ILE A N 1
ATOM 1712 C CA . ILE A 1 213 ? 36.890 -0.609 -15.418 1.00 74.06 213 ILE A CA 1
ATOM 1713 C C . ILE A 1 213 ? 35.622 -0.447 -16.264 1.00 74.06 213 ILE A C 1
ATOM 1715 O O . ILE A 1 213 ? 34.566 -0.101 -15.733 1.00 74.06 213 ILE A O 1
ATOM 1719 N N . THR A 1 214 ? 35.712 -0.695 -17.573 1.00 75.00 214 THR A N 1
ATOM 1720 C CA . THR A 1 214 ? 34.617 -0.462 -18.531 1.00 75.00 214 THR A CA 1
ATOM 1721 C C . THR A 1 214 ? 33.770 -1.703 -18.821 1.00 75.00 214 THR A C 1
ATOM 1723 O O . THR A 1 214 ? 32.697 -1.580 -19.415 1.00 75.00 214 THR A O 1
ATOM 1726 N N . GLY A 1 215 ? 34.195 -2.884 -18.360 1.00 66.62 215 GLY A N 1
ATOM 1727 C CA . GLY A 1 215 ? 33.447 -4.134 -18.518 1.00 66.62 215 GLY A CA 1
ATOM 1728 C C . GLY A 1 215 ? 33.456 -4.687 -19.946 1.00 66.62 215 GLY A C 1
ATOM 1729 O O . GLY A 1 215 ? 32.565 -5.472 -20.293 1.00 66.62 215 GLY A O 1
ATOM 1730 N N . LYS A 1 216 ? 34.434 -4.268 -20.754 1.00 54.28 216 LYS A N 1
ATOM 1731 C CA . LYS A 1 216 ? 34.718 -4.744 -22.109 1.00 54.28 216 LYS A CA 1
ATOM 1732 C C . LYS A 1 216 ? 36.156 -5.202 -22.187 1.00 54.28 216 LYS A C 1
ATOM 1734 O O . LYS A 1 216 ? 36.983 -4.447 -21.656 1.00 54.28 216 LYS A O 1
#

Solvent-accessible surface area (backbone atoms only — not comparable to full-atom values): 12498 Å² total; per-residue (Å²): 98,56,56,75,86,13,64,51,54,69,71,48,51,54,52,51,65,77,47,65,93,57,53,65,69,59,47,26,53,51,46,24,76,61,49,16,34,67,67,76,62,95,46,66,66,57,51,51,51,50,56,50,53,64,72,61,73,77,60,89,78,83,80,79,90,46,62,71,66,13,58,73,79,73,53,57,70,60,32,38,52,52,38,50,55,42,44,75,69,70,55,70,37,30,27,42,36,20,60,43,31,50,65,24,38,53,60,53,27,40,65,75,65,46,83,58,40,49,34,37,40,33,22,22,71,52,61,35,30,47,49,20,23,53,44,50,49,44,40,50,36,75,75,40,94,67,93,68,76,29,47,30,45,76,41,80,38,54,58,91,76,54,70,59,65,60,56,51,66,75,43,72,90,55,48,73,40,81,51,74,66,74,66,62,70,51,74,70,55,29,60,74,67,70,44,85,84,59,79,85,85,71,65,87,83,68,50,66,73,69,28,45,75,70,77,93

Secondary structure (DSSP, 8-state):
-EETTEE--HHHHHHHHTTTT--HHHHHHHHHHHH-BS-S-SSHHHHHHHHHHHHT-----PPPP-GGGT--PPPHHHHHHHHHHHHHTT---SEEEETT-TT-HHHHHHHHH-TT--EEEEEESSHHHHHHHHHHHHHHHHHS--SS--EEEEEES-TTT--HHHHHHHTTTS-EEE--------HHHHHHTT-S-------TT---THHHHHT-

Sequence (216 aa):
MKVFEANITNSVITFFENSKGQSIEILNSKIKSICGINTFFETQSELDELINTISNSNNVINEPDRAEYGDFQTNINLSDNVCNLLKNQNTTPEIIIEPTCGKGNFIISSLQTFETIKFIYGIEIYKPYVWETKFAILNYFLKNKNSNLPEINIHHYNVFDFDFKKISKKHKDQKILIIGNPPWVTNSKLSSLGSDNLPLKSNFKNHNGLDAITGK